Protein 2V73 (pdb70)

Organism: Clostridium perfringens (strain ATCC 13124 / DSM 756 / JCM 1290 / NCIMB 6125 / NCTC 8237 / Type A) (NCBI:txid195103)

CATH classification: 2.60.120.200

Sequence (365 aa):
VDEIANYGNLKITKEEERVNITGDLEKFSSLEEGTIVTRFNMNDTSIQSLIGLSDGNKANNYFSLYVSGGKVGYELRRQEGNGDFNVHHSADVTFNRGINTLALKIEKGIGAKIFLNGSLVKTVSDPNIKFLNAINLNSGFIGKTDRANGYNEYLFRGNIDFMNIYDKPVSDNYLLRKTGETKDEIANYGNLKITKEEERVNITGDLEKFSSLEEGTIVTRFNMNDTSIQSLIGLSDGNKANNYFSLYVSGGKVGYELRRQEGNGDFNVHHSADVTFNRGINTLALKIEKGIGAKIFLNGSLVKTVSDPNIKFLNAINLNSGFIGKTDRANGYNEYLFRGNIDFMNIYDKPVSDNYLLRKTGETK

Nearest PDB structures (foldseek):
  2v73-assembly2_B  TM=1.006E+00  e=6.640E-37  Clostridium perfringens
  5fre-assembly3_C  TM=9.582E-01  e=2.810E-22  Clostridium perfringens
  5fre-assembly1_A  TM=9.628E-01  e=3.684E-22  Clostridium perfringens
  6er3-assembly1_A  TM=8.855E-01  e=9.386E-13  Mediterraneibacter gnavus ATCC 29149
  2erf-assembly1_A  TM=6.351E-01  e=4.987E-06  Homo sapiens

Secondary structure (DSSP, 8-state):
---SEEEEEEEE-SGGG-EE-GGGGGGTTT-SSEEEEEEEEE---S-EEEEEEE-TT-SS-EEEEEE-SSEEEEEEEE-TTSS-EEEEEEEE----SS-EEEEEEEETTTEEEEEETTEEEEEEE-TT---GGGS---EEEESS----SSS------EEEEEEEEESS---HHHHHHHHGGG-/--SEEEEEEEESSTTSS-B-GGGTHHHHT-SSEEEEEEEEES-SS-EEEEEEE-SS-SS-EEEEEE-SSEEEEEEE--SSS---EEEEEEE----SS-EEEEEEEETTTEEEEEESSSEEEEEE-TT---GGGS---EEEESS---STTS------EEEEEEEEESS---HHHHHHHHGGG-

Radius of gyration: 22.9 Å; Cα contacts (8 Å, |Δi|>4): 1000; chains: 2; bounding box: 42×61×60 Å

Structure (mmCIF, N/CA/C/O backbone):
data_2V73
#
_entry.id   2V73
#
_cell.length_a   42.769
_cell.length_b   63.186
_cell.length_c   70.931
_cell.angle_alpha   90.00
_cell.angle_beta   91.02
_cell.angle_gamma   90.00
#
_symmetry.space_group_name_H-M   'P 1 21 1'
#
loop_
_entity.id
_entity.type
_entity.pdbx_description
1 polymer 'PUTATIVE EXO-ALPHA-SIALIDASE'
2 non-polymer 'CALCIUM ION'
3 non-polymer 'N-acetyl-alpha-neuraminic acid'
4 water water
#
loop_
_atom_site.group_PDB
_atom_site.id
_atom_site.type_symbol
_atom_site.label_atom_id
_atom_site.label_alt_id
_atom_site.label_comp_id
_atom_site.label_asym_id
_atom_site.label_entity_id
_atom_site.label_seq_id
_atom_site.pdbx_PDB_ins_code
_atom_site.Cartn_x
_atom_site.Cartn_y
_atom_site.Cartn_z
_atom_site.occupancy
_atom_site.B_iso_or_equiv
_atom_site.auth_seq_id
_atom_site.auth_comp_id
_atom_site.auth_asym_id
_atom_site.auth_atom_id
_atom_site.pdbx_PDB_model_num
ATOM 1 N N . VAL A 1 9 ? 34.858 1.624 22.099 1.00 64.08 5 VAL A N 1
ATOM 2 C CA . VAL A 1 9 ? 35.087 1.099 23.478 1.00 64.19 5 VAL A CA 1
ATOM 3 C C . VAL A 1 9 ? 34.997 -0.427 23.519 1.00 64.02 5 VAL A C 1
ATOM 4 O O . VAL A 1 9 ? 34.528 -1.046 22.558 1.00 64.42 5 VAL A O 1
ATOM 6 N N . ASP A 1 10 ? 35.451 -1.026 24.623 1.00 63.61 6 ASP A N 1
ATOM 7 C CA . ASP A 1 10 ? 35.281 -2.471 24.859 1.00 63.26 6 ASP A CA 1
ATOM 8 C C . ASP A 1 10 ? 35.076 -2.819 26.346 1.00 62.77 6 ASP A C 1
ATOM 9 O O . ASP A 1 10 ? 35.998 -2.712 27.161 1.00 62.83 6 ASP A O 1
ATOM 11 N N . GLU A 1 11 ? 33.860 -3.249 26.677 1.00 62.21 7 GLU A N 1
ATOM 12 C CA . GLU A 1 11 ? 33.479 -3.575 28.055 1.00 61.64 7 GLU A CA 1
ATOM 13 C C . GLU A 1 11 ? 34.079 -4.897 28.554 1.00 61.16 7 GLU A C 1
ATOM 14 O O . GLU A 1 11 ? 34.412 -5.776 27.760 1.00 61.27 7 GLU A O 1
ATOM 16 N N . ILE A 1 12 ? 34.227 -5.020 29.872 1.00 60.45 8 ILE A N 1
ATOM 17 C CA . ILE A 1 12 ? 34.549 -6.302 30.506 1.00 59.63 8 ILE A CA 1
ATOM 18 C C . ILE A 1 12 ? 33.277 -7.083 30.829 1.00 59.34 8 ILE A C 1
ATOM 19 O O . ILE A 1 12 ? 33.328 -8.290 31.077 1.00 59.41 8 ILE A O 1
ATOM 24 N N . ALA A 1 13 ? 32.144 -6.385 30.836 1.00 58.67 9 ALA A N 1
ATOM 25 C CA . ALA A 1 13 ? 30.845 -6.992 31.107 1.00 58.22 9 ALA A CA 1
ATOM 26 C C . ALA A 1 13 ? 29.743 -6.185 30.440 1.00 58.20 9 ALA A C 1
ATOM 27 O O . ALA A 1 13 ? 29.744 -4.950 30.486 1.00 58.33 9 ALA A O 1
ATOM 29 N N . ASN A 1 14 ? 28.814 -6.896 29.809 1.00 58.03 10 ASN A N 1
ATOM 30 C CA . ASN A 1 14 ? 27.714 -6.290 29.062 1.00 57.83 10 ASN A CA 1
ATOM 31 C C . ASN A 1 14 ? 26.390 -6.994 29.372 1.00 57.08 10 ASN A C 1
ATOM 32 O O . ASN A 1 14 ? 26.230 -8.185 29.088 1.00 57.32 10 ASN A O 1
ATOM 37 N N . TYR A 1 15 ? 25.465 -6.256 29.982 1.00 56.10 11 TYR A N 1
ATOM 38 C CA . TYR A 1 15 ? 24.125 -6.748 30.296 1.00 55.27 11 TYR A CA 1
ATOM 39 C C . TYR A 1 15 ? 23.104 -5.856 29.602 1.00 55.35 11 TYR A C 1
ATOM 40 O O . TYR A 1 15 ? 23.319 -4.656 29.475 1.00 55.04 11 TYR A O 1
ATOM 49 N N . GLY A 1 16 ? 21.994 -6.429 29.146 1.00 55.36 12 GLY A N 1
ATOM 50 C CA . GLY A 1 16 ? 21.035 -5.636 28.398 1.00 55.53 12 GLY A CA 1
ATOM 51 C C . GLY A 1 16 ? 19.668 -6.236 28.206 1.00 55.59 12 GLY A C 1
ATOM 52 O O . GLY A 1 16 ? 19.477 -7.438 28.375 1.00 55.68 12 GLY A O 1
ATOM 53 N N . ASN A 1 17 ? 18.725 -5.373 27.833 1.00 55.93 13 ASN A N 1
ATOM 54 C CA . ASN A 1 17 ? 17.327 -5.730 27.602 1.00 56.38 13 ASN A CA 1
ATOM 55 C C . ASN A 1 17 ? 16.731 -6.435 28.824 1.00 56.31 13 ASN A C 1
ATOM 56 O O . ASN A 1 17 ? 16.396 -7.617 28.767 1.00 56.62 13 ASN A O 1
ATOM 61 N N . LEU A 1 18 ? 16.626 -5.701 29.931 1.00 56.09 14 LEU A N 1
ATOM 62 C CA . LEU A 1 18 ? 16.134 -6.250 31.199 1.00 56.12 14 LEU A CA 1
ATOM 63 C C . LEU A 1 18 ? 14.879 -5.529 31.690 1.00 56.35 14 LEU A C 1
ATOM 64 O O . LEU A 1 18 ? 14.823 -4.301 31.697 1.00 56.53 14 LEU A O 1
ATOM 69 N N . LYS A 1 19 ? 13.875 -6.300 32.093 1.00 56.42 15 LYS A N 1
ATOM 70 C CA . LYS A 1 19 ? 12.660 -5.743 32.673 1.00 56.39 15 LYS A CA 1
ATOM 71 C C . LYS A 1 19 ? 12.562 -6.197 34.115 1.00 56.32 15 LYS A C 1
ATOM 72 O O . LYS A 1 19 ? 12.558 -7.399 34.406 1.00 56.13 15 LYS A O 1
ATOM 78 N N . ILE A 1 20 ? 12.477 -5.228 35.014 1.00 56.28 16 ILE A N 1
ATOM 79 C CA . ILE A 1 20 ? 12.444 -5.494 36.437 1.00 56.57 16 ILE A CA 1
ATOM 80 C C . ILE A 1 20 ? 11.161 -4.878 36.993 1.00 57.50 16 ILE A C 1
ATOM 81 O O . ILE A 1 20 ? 11.147 -3.718 37.408 1.00 57.79 16 ILE A O 1
ATOM 86 N N . THR A 1 21 ? 10.075 -5.652 36.974 1.00 58.15 17 THR A N 1
ATOM 87 C CA . THR A 1 21 ? 8.774 -5.158 37.435 1.00 58.69 17 THR A CA 1
ATOM 88 C C . THR A 1 21 ? 8.418 -5.620 38.852 1.00 59.14 17 THR A C 1
ATOM 89 O O . THR A 1 21 ? 7.498 -5.070 39.481 1.00 59.49 17 THR A O 1
ATOM 93 N N . LYS A 1 22 ? 9.138 -6.628 39.347 1.00 59.34 18 LYS A N 1
ATOM 94 C CA . LYS A 1 22 ? 8.929 -7.152 40.711 1.00 59.50 18 LYS A CA 1
ATOM 95 C C . LYS A 1 22 ? 10.220 -7.643 41.347 1.00 59.23 18 LYS A C 1
ATOM 96 O O . LYS A 1 22 ? 11.216 -7.849 40.654 1.00 59.22 18 LYS A O 1
ATOM 102 N N . GLU A 1 23 ? 10.177 -7.856 42.661 1.00 59.13 19 GLU A N 1
ATOM 103 C CA . GLU A 1 23 ? 11.342 -8.283 43.438 1.00 59.27 19 GLU A CA 1
ATOM 104 C C . GLU A 1 23 ? 12.194 -9.348 42.754 1.00 58.75 19 GLU A C 1
ATOM 105 O O . GLU A 1 23 ? 13.408 -9.241 42.761 1.00 58.72 19 GLU A O 1
ATOM 111 N N . GLU A 1 24 ? 11.558 -10.355 42.159 1.00 58.44 20 GLU A N 1
ATOM 112 C CA . GLU A 1 24 ? 12.269 -11.545 41.683 1.00 58.16 20 GLU A CA 1
ATOM 113 C C . GLU A 1 24 ? 12.873 -11.468 40.273 1.00 57.90 20 GLU A C 1
ATOM 114 O O . GLU A 1 24 ? 13.336 -12.478 39.749 1.00 57.53 20 GLU A O 1
ATOM 120 N N . GLU A 1 25 ? 12.908 -10.285 39.667 1.00 57.80 21 GLU A N 1
ATOM 121 C CA . GLU A 1 25 ? 13.497 -10.186 38.328 1.00 57.74 21 GLU A CA 1
ATOM 122 C C . GLU A 1 25 ? 14.243 -8.904 37.932 1.00 57.29 21 GLU A C 1
ATOM 123 O O . GLU A 1 25 ? 13.998 -8.441 36.825 1.00 57.93 21 GLU A O 1
ATOM 129 N N . ARG A 1 26 ? 15.188 -8.325 38.684 1.00 56.75 22 ARG A N 1
ATOM 130 C CA . ARG A 1 26 ? 16.054 -8.839 39.760 1.00 56.09 22 ARG A CA 1
ATOM 131 C C . ARG A 1 26 ? 17.187 -9.697 39.211 1.00 55.16 22 ARG A C 1
ATOM 132 O O . ARG A 1 26 ? 17.083 -10.925 39.150 1.00 55.17 22 ARG A O 1
ATOM 140 N N . VAL A 1 27 ? 18.261 -9.027 38.797 1.00 53.75 23 VAL A N 1
ATOM 141 C CA . VAL A 1 27 ? 19.320 -9.687 38.039 1.00 52.81 23 VAL A CA 1
ATOM 142 C C . VAL A 1 27 ? 20.564 -9.956 38.884 1.00 52.23 23 VAL A C 1
ATOM 143 O O . VAL A 1 27 ? 21.299 -9.044 39.255 1.00 51.57 23 VAL A O 1
ATOM 147 N N . ASN A 1 28 ? 20.765 -11.235 39.183 1.00 51.77 24 ASN A N 1
ATOM 148 C CA . ASN A 1 28 ? 21.914 -11.709 39.943 1.00 51.38 24 ASN A CA 1
ATOM 149 C C . ASN A 1 28 ? 23.172 -11.836 39.076 1.00 51.27 24 ASN A C 1
ATOM 150 O O . ASN A 1 28 ? 23.271 -12.720 38.210 1.00 51.28 24 ASN A O 1
ATOM 155 N N . ILE A 1 29 ? 24.127 -10.943 39.313 1.00 51.06 25 ILE A N 1
ATOM 156 C CA . ILE A 1 29 ? 25.402 -10.963 38.596 1.00 50.46 25 ILE A CA 1
ATOM 157 C C . ILE A 1 29 ? 26.560 -11.353 39.527 1.00 50.51 25 ILE A C 1
ATOM 158 O O . ILE A 1 29 ? 27.732 -11.154 39.198 1.00 49.82 25 ILE A O 1
ATOM 163 N N . THR A 1 30 ? 26.209 -11.930 40.678 1.00 50.80 26 THR A N 1
ATOM 164 C CA . THR A 1 30 ? 27.180 -12.423 41.666 1.00 51.31 26 THR A CA 1
ATOM 165 C C . THR A 1 30 ? 28.282 -13.282 41.042 1.00 51.55 26 THR A C 1
ATOM 166 O O . THR A 1 30 ? 29.450 -13.156 41.413 1.00 51.89 26 THR A O 1
ATOM 170 N N . GLY A 1 31 ? 27.911 -14.132 40.083 1.00 51.63 27 GLY A N 1
ATOM 171 C CA . GLY A 1 31 ? 28.861 -15.019 39.418 1.00 51.88 27 GLY A CA 1
ATOM 172 C C . GLY A 1 31 ? 29.881 -14.312 38.545 1.00 52.25 27 GLY A C 1
ATOM 173 O O . GLY A 1 31 ? 30.777 -14.954 37.987 1.00 52.53 27 GLY A O 1
ATOM 174 N N . ASP A 1 32 ? 29.752 -12.990 38.437 1.00 52.30 28 ASP A N 1
ATOM 175 C CA . ASP A 1 32 ? 30.634 -12.175 37.605 1.00 52.47 28 ASP A CA 1
ATOM 176 C C . ASP A 1 32 ? 31.602 -11.290 38.400 1.00 52.70 28 ASP A C 1
ATOM 177 O O . ASP A 1 32 ? 32.445 -10.623 37.800 1.00 52.30 28 ASP A O 1
ATOM 182 N N . LEU A 1 33 ? 31.481 -11.297 39.729 1.00 52.95 29 LEU A N 1
ATOM 183 C CA . LEU A 1 33 ? 32.259 -10.411 40.616 1.00 53.83 29 LEU A CA 1
ATOM 184 C C . LEU A 1 33 ? 33.784 -10.431 40.423 1.00 54.14 29 LEU A C 1
ATOM 185 O O . LEU A 1 33 ? 34.433 -9.397 40.511 1.00 53.96 29 LEU A O 1
ATOM 190 N N . GLU A 1 34 ? 34.349 -11.607 40.172 1.00 54.85 30 GLU A N 1
ATOM 191 C CA . GLU A 1 34 ? 35.787 -11.737 39.900 1.00 55.71 30 GLU A CA 1
ATOM 192 C C . GLU A 1 34 ? 36.261 -10.773 38.802 1.00 55.64 30 GLU A C 1
ATOM 193 O O . GLU A 1 34 ? 37.418 -10.354 38.798 1.00 55.79 30 GLU A O 1
ATOM 199 N N . LYS A 1 35 ? 35.356 -10.422 37.889 1.00 55.56 31 LYS A N 1
ATOM 200 C CA . LYS A 1 35 ? 35.637 -9.454 36.830 1.00 55.61 31 LYS A CA 1
ATOM 201 C C . LYS A 1 35 ? 35.761 -8.022 37.360 1.00 55.42 31 LYS A C 1
ATOM 202 O O . LYS A 1 35 ? 36.410 -7.188 36.735 1.00 55.53 31 LYS A O 1
ATOM 208 N N . PHE A 1 36 ? 35.129 -7.744 38.499 1.00 55.41 32 PHE A N 1
ATOM 209 C CA . PHE A 1 36 ? 35.028 -6.382 39.035 1.00 55.36 32 PHE A CA 1
ATOM 210 C C . PHE A 1 36 ? 35.738 -6.214 40.377 1.00 55.86 32 PHE A C 1
ATOM 211 O O . PHE A 1 36 ? 36.037 -5.087 40.791 1.00 55.80 32 PHE A O 1
ATOM 219 N N . SER A 1 37 ? 36.010 -7.324 41.059 1.00 56.35 33 SER A N 1
ATOM 220 C CA . SER A 1 37 ? 36.465 -7.280 42.456 1.00 56.91 33 SER A CA 1
ATOM 221 C C . SER A 1 37 ? 37.772 -6.520 42.689 1.00 57.08 33 SER A C 1
ATOM 222 O O . SER A 1 37 ? 38.014 -6.027 43.796 1.00 57.34 33 SER A O 1
ATOM 225 N N . SER A 1 38 ? 38.598 -6.412 41.651 1.00 57.02 34 SER A N 1
ATOM 226 C CA . SER A 1 38 ? 39.919 -5.795 41.784 1.00 57.19 34 SER A CA 1
ATOM 227 C C . SER A 1 38 ? 40.035 -4.406 41.146 1.00 56.92 34 SER A C 1
ATOM 228 O O . SER A 1 38 ? 41.131 -3.829 41.079 1.00 56.90 34 SER A O 1
ATOM 231 N N . LEU A 1 39 ? 38.906 -3.867 40.695 1.00 56.42 35 LEU A N 1
ATOM 232 C CA . LEU A 1 39 ? 38.906 -2.576 40.013 1.00 55.94 35 LEU A CA 1
ATOM 233 C C . LEU A 1 39 ? 39.183 -1.427 40.977 1.00 55.68 35 LEU A C 1
ATOM 234 O O . LEU A 1 39 ? 38.467 -1.239 41.953 1.00 55.55 35 LEU A O 1
ATOM 239 N N . GLU A 1 40 ? 40.257 -0.690 40.705 1.00 55.46 36 GLU A N 1
ATOM 240 C CA . GLU A 1 40 ? 40.582 0.533 41.439 1.00 55.39 36 GLU A CA 1
ATOM 241 C C . GLU A 1 40 ? 40.040 1.746 40.674 1.00 55.02 36 GLU A C 1
ATOM 242 O O . GLU A 1 40 ? 39.839 2.829 41.239 1.00 55.33 36 GLU A O 1
ATOM 248 N N . GLU A 1 41 ? 39.814 1.552 39.380 1.00 54.13 37 GLU A N 1
ATOM 249 C CA . GLU A 1 41 ? 39.217 2.563 38.529 1.00 53.55 37 GLU A CA 1
ATOM 250 C C . GLU A 1 41 ? 38.302 1.856 37.516 1.00 53.07 37 GLU A C 1
ATOM 251 O O . GLU A 1 41 ? 38.288 0.619 37.446 1.00 53.07 37 GLU A O 1
ATOM 257 N N . GLY A 1 42 ? 37.550 2.636 36.737 1.00 52.17 38 GLY A N 1
ATOM 258 C CA . GLY A 1 42 ? 36.657 2.084 35.724 1.00 51.36 38 GLY A CA 1
ATOM 259 C C . GLY A 1 42 ? 35.456 2.955 35.426 1.00 51.02 38 GLY A C 1
ATOM 260 O O . GLY A 1 42 ? 35.308 4.054 35.979 1.00 50.69 38 GLY A O 1
ATOM 261 N N . THR A 1 43 ? 34.602 2.477 34.528 1.00 50.54 39 THR A N 1
ATOM 262 C CA . THR A 1 43 ? 33.376 3.204 34.199 1.00 50.18 39 THR A CA 1
ATOM 263 C C . THR A 1 43 ? 32.160 2.296 34.020 1.00 49.37 39 THR A C 1
ATOM 264 O O . THR A 1 43 ? 32.269 1.151 33.567 1.00 49.71 39 THR A O 1
ATOM 268 N N . ILE A 1 44 ? 31.008 2.812 34.432 1.00 48.18 40 ILE A N 1
ATOM 269 C CA . ILE A 1 44 ? 29.739 2.119 34.279 1.00 46.97 40 ILE A CA 1
ATOM 270 C C . ILE A 1 44 ? 28.850 3.030 33.449 1.00 46.91 40 ILE A C 1
ATOM 271 O O . ILE A 1 44 ? 28.676 4.207 33.785 1.00 46.83 40 ILE A O 1
ATOM 276 N N . VAL A 1 45 ? 28.341 2.498 32.338 1.00 46.28 41 VAL A N 1
ATOM 277 C CA . VAL A 1 45 ? 27.430 3.222 31.464 1.00 45.85 41 VAL A CA 1
ATOM 278 C C . VAL A 1 45 ? 26.166 2.388 31.373 1.00 46.11 41 VAL A C 1
ATOM 279 O O . VAL A 1 45 ? 26.229 1.190 31.066 1.00 46.06 41 VAL A O 1
ATOM 283 N N . THR A 1 46 ? 25.024 3.017 31.644 1.00 45.79 42 THR A N 1
ATOM 284 C CA . THR A 1 46 ? 23.738 2.311 31.675 1.00 45.27 42 THR A CA 1
ATOM 285 C C . THR A 1 46 ? 22.589 3.158 31.120 1.00 45.13 42 THR A C 1
ATOM 286 O O . THR A 1 46 ? 22.483 4.352 31.416 1.00 44.97 42 THR A O 1
ATOM 290 N N . ARG A 1 47 ? 21.765 2.539 30.282 1.00 44.95 43 ARG A N 1
ATOM 291 C CA . ARG A 1 47 ? 20.566 3.173 29.746 1.00 45.29 43 ARG A CA 1
ATOM 292 C C . ARG A 1 47 ? 19.346 2.522 30.373 1.00 45.93 43 ARG A C 1
ATOM 293 O O . ARG A 1 47 ? 19.224 1.291 30.360 1.00 46.33 43 ARG A O 1
ATOM 301 N N . PHE A 1 48 ? 18.438 3.337 30.908 1.00 46.33 44 PHE A N 1
ATOM 302 C CA . PHE A 1 48 ? 17.355 2.826 31.752 1.00 46.81 44 PHE A CA 1
ATOM 303 C C . PHE A 1 48 ? 16.084 3.676 31.713 1.00 47.38 44 PHE A C 1
ATOM 304 O O . PHE A 1 48 ? 16.091 4.835 31.284 1.00 47.35 44 PHE A O 1
ATOM 312 N N . ASN A 1 49 ? 15.004 3.072 32.196 1.00 47.58 45 ASN A N 1
ATOM 313 C CA . ASN A 1 49 ? 13.741 3.741 32.414 1.00 47.93 45 ASN A CA 1
ATOM 314 C C . ASN A 1 49 ? 13.256 3.362 33.808 1.00 48.40 45 ASN A C 1
ATOM 315 O O . ASN A 1 49 ? 12.911 2.201 34.048 1.00 47.90 45 ASN A O 1
ATOM 320 N N . MET A 1 50 ? 13.242 4.330 34.722 1.00 48.78 46 MET A N 1
ATOM 321 C CA . MET A 1 50 ? 12.720 4.093 36.068 1.00 50.09 46 MET A CA 1
ATOM 322 C C . MET A 1 50 ? 11.201 4.308 36.137 1.00 50.60 46 MET A C 1
ATOM 323 O O . MET A 1 50 ? 10.635 5.067 35.349 1.00 50.23 46 MET A O 1
ATOM 328 N N . ASN A 1 51 ? 10.557 3.607 37.068 1.00 51.47 47 ASN A N 1
ATOM 329 C CA . ASN A 1 51 ? 9.113 3.663 37.242 1.00 52.43 47 ASN A CA 1
ATOM 330 C C . ASN A 1 51 ? 8.752 4.316 38.575 1.00 52.94 47 ASN A C 1
ATOM 331 O O . ASN A 1 51 ? 7.702 4.938 38.708 1.00 53.19 47 ASN A O 1
ATOM 336 N N . ASP A 1 52 ? 9.635 4.182 39.561 1.00 53.54 48 ASP A N 1
ATOM 337 C CA . ASP A 1 52 ? 9.420 4.779 40.880 1.00 54.19 48 ASP A CA 1
ATOM 338 C C . ASP A 1 52 ? 10.345 5.985 41.123 1.00 53.99 48 ASP A C 1
ATOM 339 O O . ASP A 1 52 ? 11.245 6.254 40.324 1.00 54.08 48 ASP A O 1
ATOM 344 N N . THR A 1 53 ? 10.118 6.697 42.225 1.00 53.74 49 THR A N 1
ATOM 345 C CA . THR A 1 53 ? 10.835 7.942 42.533 1.00 53.68 49 THR A CA 1
ATOM 346 C C . THR A 1 53 ? 11.774 7.816 43.741 1.00 53.29 49 THR A C 1
ATOM 347 O O . THR A 1 53 ? 12.497 8.755 44.087 1.00 53.28 49 THR A O 1
ATOM 351 N N . SER A 1 54 ? 11.755 6.651 44.378 1.00 52.67 50 SER A N 1
ATOM 352 C CA . SER A 1 54 ? 12.639 6.352 45.499 1.00 52.19 50 SER A CA 1
ATOM 353 C C . SER A 1 54 ? 14.068 6.067 45.031 1.00 51.90 50 SER A C 1
ATOM 354 O O . SER A 1 54 ? 14.312 5.847 43.846 1.00 51.88 50 SER A O 1
ATOM 357 N N . ILE A 1 55 ? 15.008 6.070 45.971 1.00 51.53 51 ILE A N 1
ATOM 358 C CA . ILE A 1 55 ? 16.390 5.701 45.686 1.00 50.84 51 ILE A CA 1
ATOM 359 C C . ILE A 1 55 ? 16.450 4.239 45.231 1.00 50.66 51 ILE A C 1
ATOM 360 O O . ILE A 1 55 ? 16.069 3.329 45.970 1.00 50.35 51 ILE A O 1
ATOM 365 N N . GLN A 1 56 ? 16.926 4.036 44.003 1.00 50.25 52 GLN A N 1
ATOM 366 C CA . GLN A 1 56 ? 16.964 2.719 43.380 1.00 49.88 52 GLN A CA 1
ATOM 367 C C . GLN A 1 56 ? 18.371 2.396 42.861 1.00 49.88 52 GLN A C 1
ATOM 368 O O . GLN A 1 56 ? 18.926 3.155 42.059 1.00 49.86 52 GLN A O 1
ATOM 374 N N . SER A 1 57 ? 18.952 1.282 43.313 1.00 49.39 53 SER A N 1
ATOM 375 C CA . SER A 1 57 ? 20.252 0.854 42.787 1.00 49.28 53 SER A CA 1
ATOM 376 C C . SER A 1 57 ? 20.112 0.257 41.382 1.00 49.30 53 SER A C 1
ATOM 377 O O . SER A 1 57 ? 19.423 -0.753 41.187 1.00 49.22 53 SER A O 1
ATOM 380 N N . LEU A 1 58 ? 20.748 0.906 40.407 1.00 48.84 54 LEU A N 1
ATOM 381 C CA . LEU A 1 58 ? 20.859 0.351 39.060 1.00 48.52 54 LEU A CA 1
ATOM 382 C C . LEU A 1 58 ? 21.826 -0.815 39.105 1.00 48.21 54 LEU A C 1
ATOM 383 O O . LEU A 1 58 ? 21.649 -1.803 38.401 1.00 48.36 54 LEU A O 1
ATOM 388 N N . ILE A 1 59 ? 22.844 -0.688 39.947 1.00 48.39 55 ILE A N 1
ATOM 389 C CA . ILE A 1 59 ? 23.797 -1.768 40.210 1.00 48.35 55 ILE A CA 1
ATOM 390 C C . ILE A 1 59 ? 24.313 -1.662 41.643 1.00 48.87 55 ILE A C 1
ATOM 391 O O . ILE A 1 59 ? 24.730 -0.594 42.091 1.00 48.25 55 ILE A O 1
ATOM 396 N N . GLY A 1 60 ? 24.240 -2.776 42.365 1.00 49.59 56 GLY A N 1
ATOM 397 C CA . GLY A 1 60 ? 24.749 -2.854 43.722 1.00 50.77 56 GLY A CA 1
ATOM 398 C C . GLY A 1 60 ? 25.642 -4.063 43.890 1.00 51.95 56 GLY A C 1
ATOM 399 O O . GLY A 1 60 ? 25.185 -5.202 43.719 1.00 51.93 56 GLY A O 1
ATOM 400 N N . LEU A 1 61 ? 26.918 -3.813 44.199 1.00 52.57 57 LEU A N 1
ATOM 401 C CA . LEU A 1 61 ? 27.883 -4.874 44.503 1.00 53.66 57 LEU A CA 1
ATOM 402 C C . LEU A 1 61 ? 28.259 -4.791 45.979 1.00 54.44 57 LEU A C 1
ATOM 403 O O . LEU A 1 61 ? 28.826 -3.791 46.432 1.00 54.39 57 LEU A O 1
ATOM 408 N N . SER A 1 62 ? 27.946 -5.850 46.722 1.00 55.30 58 SER A N 1
ATOM 409 C CA . SER A 1 62 ? 27.946 -5.789 48.180 1.00 56.28 58 SER A CA 1
ATOM 410 C C . SER A 1 62 ? 28.532 -7.032 48.843 1.00 57.23 58 SER A C 1
ATOM 411 O O . SER A 1 62 ? 28.525 -8.123 48.266 1.00 57.22 58 SER A O 1
ATOM 414 N N . ASP A 1 63 ? 29.031 -6.850 50.063 1.00 58.47 59 ASP A N 1
ATOM 415 C CA . ASP A 1 63 ? 29.416 -7.964 50.921 1.00 59.79 59 ASP A CA 1
ATOM 416 C C . ASP A 1 63 ? 28.195 -8.384 51.718 1.00 60.61 59 ASP A C 1
ATOM 417 O O . ASP A 1 63 ? 27.304 -7.574 52.000 1.00 60.71 59 ASP A O 1
ATOM 422 N N . GLY A 1 64 ? 28.167 -9.667 52.070 1.00 61.63 60 GLY A N 1
ATOM 423 C CA . GLY A 1 64 ? 27.199 -10.210 53.012 1.00 62.08 60 GLY A CA 1
ATOM 424 C C . GLY A 1 64 ? 25.751 -9.947 52.649 1.00 62.27 60 GLY A C 1
ATOM 425 O O . GLY A 1 64 ? 25.452 -9.629 51.490 1.00 62.43 60 GLY A O 1
ATOM 426 N N . ASN A 1 65 ? 24.844 -10.049 53.624 1.00 62.28 61 ASN A N 1
ATOM 427 C CA . ASN A 1 65 ? 25.137 -10.295 55.062 1.00 62.40 61 ASN A CA 1
ATOM 428 C C . ASN A 1 65 ? 26.118 -9.322 55.743 1.00 62.24 61 ASN A C 1
ATOM 429 O O . ASN A 1 65 ? 26.932 -9.693 56.589 1.00 62.40 61 ASN A O 1
ATOM 434 N N . LYS A 1 66 ? 26.006 -8.060 55.324 1.00 61.83 62 LYS A N 1
ATOM 435 C CA . LYS A 1 66 ? 26.535 -6.887 56.012 1.00 61.17 62 LYS A CA 1
ATOM 436 C C . LYS A 1 66 ? 25.522 -5.765 55.773 1.00 60.76 62 LYS A C 1
ATOM 437 O O . LYS A 1 66 ? 24.720 -5.841 54.837 1.00 60.80 62 LYS A O 1
ATOM 443 N N . ALA A 1 67 ? 25.548 -4.733 56.610 1.00 60.18 63 ALA A N 1
ATOM 444 C CA . ALA A 1 67 ? 24.603 -3.611 56.472 1.00 59.44 63 ALA A CA 1
ATOM 445 C C . ALA A 1 67 ? 25.137 -2.479 55.597 1.00 58.82 63 ALA A C 1
ATOM 446 O O . ALA A 1 67 ? 24.426 -1.980 54.718 1.00 58.73 63 ALA A O 1
ATOM 448 N N . ASN A 1 68 ? 26.385 -2.085 55.850 1.00 57.91 64 ASN A N 1
ATOM 449 C CA . ASN A 1 68 ? 26.995 -0.915 55.221 1.00 57.06 64 ASN A CA 1
ATOM 450 C C . ASN A 1 68 ? 28.295 -1.252 54.500 1.00 56.48 64 ASN A C 1
ATOM 451 O O . ASN A 1 68 ? 29.271 -0.504 54.580 1.00 56.43 64 ASN A O 1
ATOM 456 N N . ASN A 1 69 ? 28.316 -2.388 53.809 1.00 55.77 65 ASN A N 1
ATOM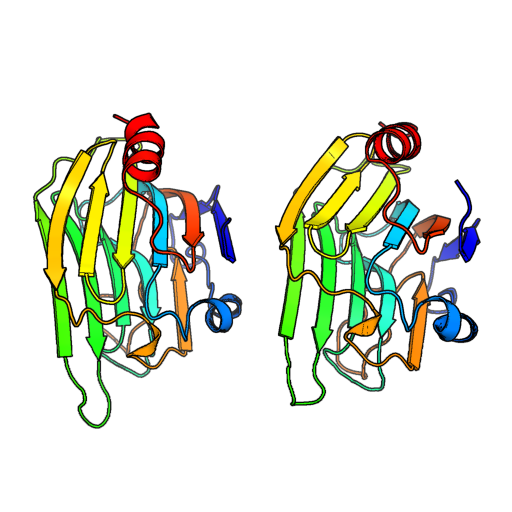 457 C CA . ASN A 1 69 ? 29.482 -2.771 53.015 1.00 54.81 65 ASN A CA 1
ATOM 458 C C . ASN A 1 69 ? 29.082 -3.007 51.557 1.00 54.39 65 ASN A C 1
ATOM 459 O O . ASN A 1 69 ? 28.773 -4.136 51.145 1.00 54.30 65 ASN A O 1
ATOM 464 N N . TYR A 1 70 ? 29.075 -1.927 50.779 1.00 53.51 66 TYR A N 1
ATOM 465 C CA . TYR A 1 70 ? 28.574 -2.003 49.419 1.00 52.44 66 TYR A CA 1
ATOM 466 C C . TYR A 1 70 ? 28.991 -0.866 48.503 1.00 51.86 66 TYR A C 1
ATOM 467 O O . TYR A 1 70 ? 29.332 0.234 48.952 1.00 51.81 66 TYR A O 1
ATOM 476 N N . PHE A 1 71 ? 28.971 -1.168 47.209 1.00 50.89 67 PHE A N 1
ATOM 477 C CA . PHE A 1 71 ? 28.964 -0.164 46.162 1.00 49.69 67 PHE A CA 1
ATOM 478 C C . PHE A 1 71 ? 27.553 -0.110 45.586 1.00 49.23 67 PHE A C 1
ATOM 479 O O . PHE A 1 71 ? 26.942 -1.144 45.337 1.00 48.91 67 PHE A O 1
ATOM 487 N N . SER A 1 72 ? 27.050 1.104 45.379 1.00 48.72 68 SER A N 1
ATOM 488 C CA . SER A 1 72 ? 25.708 1.319 44.861 1.00 48.08 68 SER A CA 1
ATOM 489 C C . SER A 1 72 ? 25.723 2.505 43.917 1.00 47.72 68 SER A C 1
ATOM 490 O O . SER A 1 72 ? 25.995 3.623 44.336 1.00 47.31 68 SER A O 1
ATOM 493 N N . LEU A 1 73 ? 25.455 2.250 42.639 1.00 47.44 69 LEU A N 1
ATOM 494 C CA . LEU A 1 73 ? 25.156 3.316 41.699 1.00 47.10 69 LEU A CA 1
ATOM 495 C C . LEU A 1 73 ? 23.643 3.439 41.665 1.00 47.01 69 LEU A C 1
ATOM 496 O O . LEU A 1 73 ? 22.947 2.508 41.248 1.00 46.61 69 LEU A O 1
ATOM 501 N N . TYR A 1 74 ? 23.138 4.579 42.122 1.00 46.88 70 TYR A N 1
ATOM 502 C CA . TYR A 1 74 ? 21.699 4.761 42.265 1.00 47.39 70 TYR A CA 1
ATOM 503 C C . TYR A 1 74 ? 21.094 5.937 41.497 1.00 48.00 70 TYR A C 1
ATOM 504 O O . TYR A 1 74 ? 21.779 6.908 41.134 1.00 47.96 70 TYR A O 1
ATOM 513 N N . VAL A 1 75 ? 19.788 5.830 41.274 1.00 48.51 71 VAL A N 1
ATOM 514 C CA . VAL A 1 75 ? 18.988 6.935 40.764 1.00 49.11 71 VAL A CA 1
ATOM 515 C C . VAL A 1 75 ? 17.809 7.212 41.690 1.00 49.42 71 VAL A C 1
ATOM 516 O O . VAL A 1 75 ? 17.371 6.350 42.449 1.00 49.52 71 VAL A O 1
ATOM 520 N N . SER A 1 76 ? 17.300 8.429 41.604 1.00 49.93 72 SER A N 1
ATOM 521 C CA . SER A 1 76 ? 16.217 8.891 42.452 1.00 50.23 72 SER A CA 1
ATOM 522 C C . SER A 1 76 ? 15.216 9.622 41.566 1.00 49.98 72 SER A C 1
ATOM 523 O O . SER A 1 76 ? 15.408 9.715 40.348 1.00 49.68 72 SER A O 1
ATOM 526 N N . GLY A 1 77 ? 14.149 10.136 42.168 1.00 49.92 73 GLY A N 1
ATOM 527 C CA . GLY A 1 77 ? 13.243 11.037 41.458 1.00 50.29 73 GLY A CA 1
ATOM 528 C C . GLY A 1 77 ? 13.933 12.309 40.970 1.00 50.45 73 GLY A C 1
ATOM 529 O O . GLY A 1 77 ? 13.613 12.816 39.888 1.00 50.53 73 GLY A O 1
ATOM 530 N N . GLY A 1 78 ? 14.887 12.813 41.754 1.00 50.40 74 GLY A N 1
ATOM 531 C CA . GLY A 1 78 ? 15.636 14.005 41.380 1.00 51.12 74 GLY A CA 1
ATOM 532 C C . GLY A 1 78 ? 17.135 13.954 41.626 1.00 51.67 74 GLY A C 1
ATOM 533 O O . GLY A 1 78 ? 17.809 14.989 41.584 1.00 51.80 74 GLY A O 1
ATOM 534 N N . LYS A 1 79 ? 17.669 12.761 41.867 1.00 51.80 75 LYS A N 1
ATOM 535 C CA . LYS A 1 79 ? 19.094 12.613 42.135 1.00 52.26 75 LYS A CA 1
ATOM 536 C C . LYS A 1 79 ? 19.745 11.434 41.411 1.00 51.95 75 LYS A C 1
ATOM 537 O O . LYS A 1 79 ? 19.100 10.425 41.108 1.00 51.47 75 LYS A O 1
ATOM 543 N N . VAL A 1 80 ? 21.033 11.600 41.123 1.00 51.60 76 VAL A N 1
ATOM 544 C CA . VAL A 1 80 ? 21.890 10.506 40.700 1.00 51.27 76 VAL A CA 1
ATOM 545 C C . VAL A 1 80 ? 23.126 10.524 41.603 1.00 51.30 76 VAL A C 1
ATOM 546 O O . VAL A 1 80 ? 23.622 11.590 41.962 1.00 51.32 76 VAL A O 1
ATOM 550 N N . GLY A 1 81 ? 23.599 9.351 41.992 1.00 50.76 77 GLY A N 1
ATOM 551 C CA . GLY A 1 81 ? 24.781 9.264 42.824 1.00 50.48 77 GLY A CA 1
ATOM 552 C C . GLY A 1 81 ? 25.269 7.845 42.987 1.00 50.43 77 GLY A C 1
ATOM 553 O O . GLY A 1 81 ? 24.642 6.902 42.505 1.00 49.89 77 GLY A O 1
ATOM 554 N N . TYR A 1 82 ? 26.401 7.704 43.666 1.00 50.82 78 TYR A N 1
ATOM 555 C CA . TYR A 1 82 ? 26.919 6.396 44.047 1.00 51.29 78 TYR A CA 1
ATOM 556 C C . TYR A 1 82 ? 27.374 6.405 45.509 1.00 51.92 78 TYR A C 1
ATOM 557 O O . TYR A 1 82 ? 27.692 7.457 46.078 1.00 51.44 78 TYR A O 1
ATOM 566 N N . GLU A 1 83 ? 27.370 5.225 46.116 1.00 52.93 79 GLU A N 1
ATOM 567 C CA . GLU A 1 83 ? 27.953 5.039 47.432 1.00 53.92 79 GLU A CA 1
ATOM 568 C C . GLU A 1 83 ? 29.006 3.952 47.335 1.00 54.87 79 GLU A C 1
ATOM 569 O O . GLU A 1 83 ? 28.873 3.016 46.533 1.00 54.84 79 GLU A O 1
ATOM 575 N N . LEU A 1 84 ? 30.059 4.105 48.134 1.00 55.88 80 LEU A N 1
ATOM 576 C CA . LEU A 1 84 ? 31.019 3.047 48.388 1.00 57.13 80 LEU A CA 1
ATOM 577 C C . LEU A 1 84 ? 31.226 3.031 49.899 1.00 58.62 80 LEU A C 1
ATOM 578 O O . LEU A 1 84 ? 31.775 3.983 50.461 1.00 58.64 80 LEU A O 1
ATOM 583 N N . ARG A 1 85 ? 30.760 1.961 50.548 1.00 60.50 81 ARG A N 1
ATOM 584 C CA . ARG A 1 85 ? 30.747 1.863 52.018 1.00 62.24 81 ARG A CA 1
ATOM 585 C C . ARG A 1 85 ? 31.493 0.636 52.577 1.00 64.01 81 ARG A C 1
ATOM 586 O O . ARG A 1 85 ? 31.707 -0.352 51.870 1.00 64.17 81 ARG A O 1
ATOM 594 N N . ARG A 1 86 ? 31.859 0.727 53.860 1.00 66.21 82 ARG A N 1
ATOM 595 C CA . ARG A 1 86 ? 32.675 -0.245 54.620 1.00 68.13 82 ARG A CA 1
ATOM 596 C C . ARG A 1 86 ? 32.679 0.395 56.009 1.00 69.09 82 ARG A C 1
ATOM 597 O O . ARG A 1 86 ? 33.093 1.546 56.098 1.00 69.60 82 ARG A O 1
ATOM 605 N N . GLN A 1 87 ? 32.250 -0.241 57.110 1.00 70.43 83 GLN A N 1
ATOM 606 C CA . GLN A 1 87 ? 31.994 -1.681 57.389 1.00 71.47 83 GLN A CA 1
ATOM 607 C C . GLN A 1 87 ? 33.247 -2.572 57.511 1.00 72.16 83 GLN A C 1
ATOM 608 O O . GLN A 1 87 ? 34.321 -2.193 57.055 1.00 72.68 83 GLN A O 1
ATOM 614 N N . GLU A 1 88 ? 33.103 -3.726 58.167 1.00 72.65 84 GLU A N 1
ATOM 615 C CA . GLU A 1 88 ? 34.238 -4.588 58.580 1.00 73.35 84 GLU A CA 1
ATOM 616 C C . GLU A 1 88 ? 34.889 -4.211 59.933 1.00 73.51 84 GLU A C 1
ATOM 617 O O . GLU A 1 88 ? 35.477 -5.072 60.604 1.00 73.54 84 GLU A O 1
ATOM 623 N N . GLY A 1 89 ? 34.784 -2.939 60.322 1.00 73.51 85 GLY A N 1
ATOM 624 C CA . GLY A 1 89 ? 35.322 -2.459 61.601 1.00 73.58 85 GLY A CA 1
ATOM 625 C C . GLY A 1 89 ? 36.818 -2.172 61.602 1.00 73.66 85 GLY A C 1
ATOM 626 O O . GLY A 1 89 ? 37.465 -2.208 62.656 1.00 73.81 85 GLY A O 1
ATOM 627 N N . ASN A 1 90 ? 37.364 -1.882 60.423 1.00 73.48 86 ASN A N 1
ATOM 628 C CA . ASN A 1 90 ? 38.787 -1.582 60.255 1.00 73.21 86 ASN A CA 1
ATOM 629 C C . ASN A 1 90 ? 39.013 -0.843 58.942 1.00 72.79 86 ASN A C 1
ATOM 630 O O . ASN A 1 90 ? 38.909 -1.431 57.862 1.00 72.71 86 ASN A O 1
ATOM 635 N N . GLY A 1 91 ? 39.318 0.448 59.040 1.00 72.35 87 GLY A N 1
ATOM 636 C CA . GLY A 1 91 ? 39.437 1.308 57.860 1.00 71.73 87 GLY A CA 1
ATOM 637 C C . GLY A 1 91 ? 38.075 1.638 57.268 1.00 71.21 87 GLY A C 1
ATOM 638 O O . GLY A 1 91 ? 37.941 1.841 56.058 1.00 71.38 87 GLY A O 1
ATOM 639 N N . ASP A 1 92 ? 37.064 1.690 58.131 1.00 70.47 88 ASP A N 1
ATOM 640 C CA . ASP A 1 92 ? 35.689 1.949 57.718 1.00 69.46 88 ASP A CA 1
ATOM 641 C C . ASP A 1 92 ? 35.512 3.354 57.157 1.00 68.61 88 ASP A C 1
ATOM 642 O O . ASP A 1 92 ? 36.181 4.293 57.596 1.00 68.52 88 ASP A O 1
ATOM 647 N N . PHE A 1 93 ? 34.625 3.470 56.167 1.00 67.47 89 PHE A N 1
ATOM 648 C CA . PHE A 1 93 ? 34.269 4.752 55.543 1.00 66.24 89 PHE A CA 1
ATOM 649 C C . PHE A 1 93 ? 32.897 4.717 54.862 1.00 65.23 89 PHE A C 1
ATOM 650 O O . PHE A 1 93 ? 32.375 3.651 54.532 1.00 64.83 89 PHE A O 1
ATOM 658 N N . ASN A 1 94 ? 32.317 5.897 54.672 1.00 64.01 90 ASN A N 1
ATOM 659 C CA . ASN A 1 94 ? 31.097 6.047 53.889 1.00 62.93 90 ASN A CA 1
ATOM 660 C C . ASN A 1 94 ? 31.288 7.166 52.880 1.00 61.74 90 ASN A C 1
ATOM 661 O O . ASN A 1 94 ? 31.233 8.348 53.227 1.00 61.53 90 ASN A O 1
ATOM 666 N N . VAL A 1 95 ? 31.546 6.774 51.639 1.00 60.16 91 VAL A N 1
ATOM 667 C CA . VAL A 1 95 ? 31.636 7.704 50.526 1.00 58.68 91 VAL A CA 1
ATOM 668 C C . VAL A 1 95 ? 30.235 7.886 49.948 1.00 57.84 91 VAL A C 1
ATOM 669 O O . VAL A 1 95 ? 29.463 6.931 49.874 1.00 57.90 91 VAL A O 1
ATOM 673 N N . HIS A 1 96 ? 29.904 9.122 49.578 1.00 56.53 92 HIS A N 1
ATOM 674 C CA . HIS A 1 96 ? 28.626 9.439 48.951 1.00 55.11 92 HIS A CA 1
ATOM 675 C C . HIS A 1 96 ? 28.768 10.676 48.068 1.00 54.56 92 HIS A C 1
ATOM 676 O O . HIS A 1 96 ? 28.902 11.791 48.565 1.00 54.38 92 HIS A O 1
ATOM 683 N N . HIS A 1 97 ? 28.769 10.457 46.756 1.00 53.79 93 HIS A N 1
ATOM 684 C CA . HIS A 1 97 ? 28.818 11.546 45.787 1.00 53.05 93 HIS A CA 1
ATOM 685 C C . HIS A 1 97 ? 27.567 11.490 44.930 1.00 52.61 93 HIS A C 1
ATOM 686 O O . HIS A 1 97 ? 27.281 10.473 44.296 1.00 52.15 93 HIS A O 1
ATOM 693 N N . SER A 1 98 ? 26.820 12.587 44.932 1.00 52.10 94 SER A N 1
ATOM 694 C CA . SER A 1 98 ? 25.545 12.656 44.228 1.00 51.68 94 SER A CA 1
ATOM 695 C C . SER A 1 98 ? 25.277 14.061 43.709 1.00 51.37 94 SER A C 1
ATOM 696 O O . SER A 1 98 ? 25.944 15.014 44.116 1.00 51.26 94 SER A O 1
ATOM 699 N N . ALA A 1 99 ? 24.291 14.178 42.823 1.00 51.19 95 ALA A N 1
ATOM 700 C CA . ALA A 1 99 ? 23.910 15.463 42.238 1.00 51.28 95 ALA A CA 1
ATOM 701 C C . ALA A 1 99 ? 22.405 15.550 42.005 1.00 51.07 95 ALA A C 1
ATOM 702 O O . ALA A 1 99 ? 21.779 14.565 41.593 1.00 51.06 95 ALA A O 1
ATOM 704 N N . ASP A 1 100 ? 21.840 16.724 42.302 1.00 50.70 96 ASP A N 1
ATOM 705 C CA . ASP A 1 100 ? 20.473 17.083 41.914 1.00 50.28 96 ASP A CA 1
ATOM 706 C C . ASP A 1 100 ? 20.446 17.218 40.404 1.00 49.69 96 ASP A C 1
ATOM 707 O O . ASP A 1 100 ? 21.248 17.955 39.829 1.00 49.75 96 ASP A O 1
ATOM 712 N N . VAL A 1 101 ? 19.540 16.480 39.769 1.00 49.07 97 VAL A N 1
ATOM 713 C CA . VAL A 1 101 ? 19.430 16.437 38.314 1.00 48.36 97 VAL A CA 1
ATOM 714 C C . VAL A 1 101 ? 17.961 16.370 37.916 1.00 48.50 97 VAL A C 1
ATOM 715 O O . VAL A 1 101 ? 17.104 16.075 38.747 1.00 48.11 97 VAL A O 1
ATOM 719 N N . THR A 1 102 ? 17.677 16.661 36.648 1.00 48.81 98 THR A N 1
ATOM 720 C CA . THR A 1 102 ? 16.365 16.395 36.092 1.00 49.52 98 THR A CA 1
ATOM 721 C C . THR A 1 102 ? 16.479 15.338 34.993 1.00 49.44 98 THR A C 1
ATOM 722 O O . THR A 1 102 ? 17.229 15.494 34.027 1.00 49.25 98 THR A O 1
ATOM 726 N N . PHE A 1 103 ? 15.732 14.254 35.180 1.00 49.48 99 PHE A N 1
ATOM 727 C CA . PHE A 1 103 ? 15.690 13.137 34.254 1.00 49.12 99 PHE A CA 1
ATOM 728 C C . PHE A 1 103 ? 14.645 13.348 33.173 1.00 49.47 99 PHE A C 1
ATOM 729 O O . PHE A 1 103 ? 13.663 14.070 33.384 1.00 49.37 99 PHE A O 1
ATOM 737 N N . ASN A 1 104 ? 14.857 12.713 32.017 1.00 49.46 100 ASN A N 1
ATOM 738 C CA . ASN A 1 104 ? 13.791 12.547 31.034 1.00 49.54 100 ASN A CA 1
ATOM 739 C C . ASN A 1 104 ? 12.686 11.697 31.656 1.00 49.93 100 ASN A C 1
ATOM 740 O O . ASN A 1 104 ? 12.970 10.785 32.455 1.00 50.03 100 ASN A O 1
ATOM 745 N N . ARG A 1 105 ? 11.437 11.986 31.293 1.00 50.10 101 ARG A N 1
ATOM 746 C CA . ARG A 1 105 ? 10.300 11.196 31.760 1.00 50.48 101 ARG A CA 1
ATOM 747 C C . ARG A 1 105 ? 10.462 9.742 31.319 1.00 49.81 101 ARG A C 1
ATOM 748 O O . ARG A 1 105 ? 10.074 8.819 32.030 1.00 49.91 101 ARG A O 1
ATOM 756 N N . GLY A 1 106 ? 11.035 9.561 30.132 1.00 49.05 102 GLY A N 1
ATOM 757 C CA . GLY A 1 106 ? 11.227 8.254 29.547 1.00 47.73 102 GLY A CA 1
ATOM 758 C C . GLY A 1 106 ? 12.626 7.740 29.792 1.00 46.79 102 GLY A C 1
ATOM 759 O O . GLY A 1 106 ? 13.048 7.571 30.928 1.00 46.10 102 GLY A O 1
ATOM 760 N N . ILE A 1 107 ? 13.349 7.506 28.709 1.00 46.21 103 ILE A N 1
ATOM 761 C CA . ILE A 1 107 ? 14.632 6.825 28.788 1.00 46.05 103 ILE A CA 1
ATOM 762 C C . ILE A 1 107 ? 15.792 7.767 29.112 1.00 45.20 103 ILE A C 1
ATOM 763 O O . ILE A 1 107 ? 15.867 8.887 28.607 1.00 44.80 103 ILE A O 1
ATOM 768 N N . ASN A 1 108 ? 16.669 7.286 29.986 1.00 44.81 104 ASN A N 1
ATOM 769 C CA . ASN A 1 108 ? 17.831 8.022 30.479 1.00 44.38 104 ASN A CA 1
ATOM 770 C C . ASN A 1 108 ? 19.105 7.220 30.300 1.00 44.03 104 ASN A C 1
ATOM 771 O O . ASN A 1 108 ? 19.069 5.992 30.288 1.00 43.60 104 ASN A O 1
ATOM 776 N N . THR A 1 109 ? 20.228 7.915 30.165 1.00 43.71 105 THR A N 1
ATOM 777 C CA . THR A 1 109 ? 21.527 7.266 30.067 1.00 43.73 105 THR A CA 1
ATOM 778 C C . THR A 1 109 ? 22.520 7.940 30.994 1.00 44.10 105 THR A C 1
ATOM 779 O O . THR A 1 109 ? 22.741 9.145 30.904 1.00 44.26 105 THR A O 1
ATOM 783 N N . LEU A 1 110 ? 23.146 7.168 31.866 1.00 44.66 106 LEU A N 1
ATOM 784 C CA . LEU A 1 110 ? 24.153 7.745 32.736 1.00 45.39 106 LEU A CA 1
ATOM 785 C C . LEU A 1 110 ? 25.497 7.039 32.652 1.00 45.35 106 LEU A C 1
ATOM 786 O O . LEU A 1 110 ? 25.587 5.915 32.177 1.00 45.40 106 LEU A O 1
ATOM 791 N N . ALA A 1 111 ? 26.541 7.715 33.114 1.00 45.72 107 ALA A N 1
ATOM 792 C CA . ALA A 1 111 ? 27.848 7.082 33.272 1.00 45.98 107 ALA A CA 1
ATOM 793 C C . ALA A 1 111 ? 28.505 7.551 34.552 1.00 46.32 107 ALA A C 1
ATOM 794 O O . ALA A 1 111 ? 28.516 8.751 34.840 1.00 46.33 107 ALA A O 1
ATOM 796 N N . LEU A 1 112 ? 29.023 6.599 35.327 1.00 46.71 108 LEU A N 1
ATOM 797 C CA . LEU A 1 112 ? 29.940 6.900 36.419 1.00 47.39 108 LEU A CA 1
ATOM 798 C C . LEU A 1 112 ? 31.367 6.613 35.959 1.00 48.52 108 LEU A C 1
ATOM 799 O O . LEU A 1 112 ? 31.679 5.493 35.538 1.00 48.30 108 LEU A O 1
ATOM 804 N N . LYS A 1 113 ? 32.226 7.628 36.049 1.00 49.44 109 LYS A N 1
ATOM 805 C CA . LYS A 1 113 ? 33.628 7.496 35.678 1.00 50.61 109 LYS A CA 1
ATOM 806 C C . LYS A 1 113 ? 34.518 7.585 36.908 1.00 51.50 109 LYS A C 1
ATOM 807 O O . LYS A 1 113 ? 34.445 8.549 37.672 1.00 51.58 109 LYS A O 1
ATOM 813 N N . ILE A 1 114 ? 35.341 6.564 37.120 1.00 52.51 110 ILE A N 1
ATOM 814 C CA . ILE A 1 114 ? 36.323 6.623 38.188 1.00 53.54 110 ILE A CA 1
ATOM 815 C C . ILE A 1 114 ? 37.703 6.461 37.590 1.00 54.27 110 ILE A C 1
ATOM 816 O O . ILE A 1 114 ? 37.962 5.515 36.845 1.00 54.52 110 ILE A O 1
ATOM 821 N N . GLU A 1 115 ? 38.562 7.429 37.895 1.00 55.10 111 GLU A N 1
ATOM 822 C CA . GLU A 1 115 ? 39.934 7.438 37.430 1.00 55.83 111 GLU A CA 1
ATOM 823 C C . GLU A 1 115 ? 40.848 7.502 38.640 1.00 55.97 111 GLU A C 1
ATOM 824 O O . GLU A 1 115 ? 40.806 8.459 39.416 1.00 56.06 111 GLU A O 1
ATOM 830 N N . LYS A 1 116 ? 41.655 6.461 38.800 1.00 56.21 112 LYS A N 1
ATOM 831 C CA . LYS A 1 116 ? 42.567 6.342 39.931 1.00 56.56 112 LYS A CA 1
ATOM 832 C C . LYS A 1 116 ? 43.573 7.507 39.992 1.00 56.58 112 LYS A C 1
ATOM 833 O O . LYS A 1 116 ? 44.289 7.781 39.025 1.00 56.66 112 LYS A O 1
ATOM 839 N N . GLY A 1 117 ? 43.602 8.190 41.132 1.00 56.63 113 GLY A N 1
ATOM 840 C CA . GLY A 1 117 ? 44.512 9.314 41.342 1.00 56.67 113 GLY A CA 1
ATOM 841 C C . GLY A 1 117 ? 43.956 10.643 40.857 1.00 56.70 113 GLY A C 1
ATOM 842 O O . GLY A 1 117 ? 44.618 11.679 40.971 1.00 57.28 113 GLY A O 1
ATOM 843 N N . ILE A 1 118 ? 42.744 10.618 40.306 1.00 56.19 114 ILE A N 1
ATOM 844 C CA . ILE A 1 118 ? 42.093 11.834 39.823 1.00 55.39 114 ILE A CA 1
ATOM 845 C C . ILE A 1 118 ? 40.775 12.057 40.556 1.00 55.04 114 ILE A C 1
ATOM 846 O O . ILE A 1 118 ? 40.585 13.091 41.196 1.00 55.10 114 ILE A O 1
ATOM 851 N N . GLY A 1 119 ? 39.875 11.083 40.480 1.00 54.35 115 GLY A N 1
ATOM 852 C CA . GLY A 1 119 ? 38.598 11.186 41.179 1.00 53.22 115 GLY A CA 1
ATOM 853 C C . GLY A 1 119 ? 37.459 10.527 40.431 1.00 52.60 115 GLY A C 1
ATOM 854 O O . GLY A 1 119 ? 37.613 9.426 39.889 1.00 52.13 115 GLY A O 1
ATOM 855 N N . ALA A 1 120 ? 36.316 11.211 40.407 1.00 51.84 116 ALA A N 1
ATOM 856 C CA . ALA A 1 120 ? 35.093 10.658 39.833 1.00 51.31 116 ALA A CA 1
ATOM 857 C C . ALA A 1 120 ? 34.319 11.701 39.051 1.00 50.76 116 ALA A C 1
ATOM 858 O O . ALA A 1 120 ? 34.313 12.877 39.404 1.00 50.95 116 ALA A O 1
ATOM 860 N N . LYS A 1 121 ? 33.678 11.260 37.981 1.00 49.87 117 LYS A N 1
ATOM 861 C CA . LYS A 1 121 ? 32.750 12.100 37.243 1.00 49.35 117 LYS A CA 1
ATOM 862 C C . LYS A 1 121 ? 31.456 11.335 37.007 1.00 48.76 117 LYS A C 1
ATOM 863 O O . LYS A 1 121 ? 31.479 10.127 36.774 1.00 48.74 117 LYS A O 1
ATOM 869 N N . ILE A 1 122 ? 30.332 12.042 37.079 1.00 48.05 118 ILE A N 1
ATOM 870 C CA . ILE A 1 122 ? 29.034 11.479 36.724 1.00 47.00 118 ILE A CA 1
ATOM 871 C C . ILE A 1 122 ? 28.493 12.220 35.503 1.00 46.80 118 ILE A C 1
ATOM 872 O O . ILE A 1 122 ? 28.502 13.453 35.458 1.00 46.32 118 ILE A O 1
ATOM 877 N N . PHE A 1 123 ? 28.051 11.452 34.510 1.00 46.65 119 PHE A N 1
ATOM 878 C CA . PHE A 1 123 ? 27.414 11.980 33.307 1.00 46.80 119 PHE A CA 1
ATOM 879 C C . PHE A 1 123 ? 25.948 11.546 33.243 1.00 47.03 119 PHE A C 1
ATOM 880 O O . PHE A 1 123 ? 25.592 10.461 33.705 1.00 47.34 119 PHE A O 1
ATOM 888 N N . LEU A 1 124 ? 25.103 12.394 32.667 1.00 46.88 120 LEU A N 1
ATOM 889 C CA . LEU A 1 124 ? 23.704 12.055 32.456 1.00 47.05 120 LEU A CA 1
ATOM 890 C C . LEU A 1 124 ? 23.166 12.762 31.222 1.00 47.34 120 LEU A C 1
ATOM 891 O O . LEU A 1 124 ? 23.271 13.981 31.108 1.00 47.75 120 LEU A O 1
ATOM 896 N N . ASN A 1 125 ? 22.582 11.996 30.311 1.00 47.37 121 ASN A N 1
ATOM 897 C CA . ASN A 1 125 ? 21.956 12.542 29.107 1.00 47.96 121 ASN A CA 1
ATOM 898 C C . ASN A 1 125 ? 22.822 13.534 28.323 1.00 48.20 121 ASN A C 1
ATOM 899 O O . ASN A 1 125 ? 22.298 14.392 27.630 1.00 48.55 121 ASN A O 1
ATOM 904 N N . GLY A 1 126 ? 24.141 13.409 28.431 1.00 48.62 122 GLY A N 1
ATOM 905 C CA . GLY A 1 126 ? 25.056 14.219 27.631 1.00 49.22 122 GLY A CA 1
ATOM 906 C C . GLY A 1 126 ? 25.641 15.424 28.341 1.00 49.57 122 GLY A C 1
ATOM 907 O O . GLY A 1 126 ? 26.348 16.222 27.723 1.00 49.53 122 GLY A O 1
ATOM 908 N N . SER A 1 127 ? 25.340 15.549 29.636 1.00 49.64 123 SER A N 1
ATOM 909 C CA . SER A 1 127 ? 25.925 16.577 30.488 1.00 49.92 123 SER A CA 1
ATOM 910 C C . SER A 1 127 ? 26.760 15.968 31.612 1.00 49.93 123 SER A C 1
ATOM 911 O O . SER A 1 127 ? 26.432 14.904 32.144 1.00 49.54 123 SER A O 1
ATOM 914 N N . LEU A 1 128 ? 27.853 16.648 31.952 1.00 50.23 124 LEU A N 1
ATOM 915 C CA . LEU A 1 128 ? 28.600 16.360 33.167 1.00 50.42 124 LEU A CA 1
ATOM 916 C C . LEU A 1 128 ? 27.854 17.002 34.331 1.00 50.81 124 LEU A C 1
ATOM 917 O O . LEU A 1 128 ? 27.798 18.234 34.451 1.00 50.85 124 LEU A O 1
ATOM 922 N N . VAL A 1 129 ? 27.266 16.157 35.172 1.00 51.08 125 VAL A N 1
ATOM 923 C CA . VAL A 1 129 ? 26.417 16.614 36.264 1.00 51.28 125 VAL A CA 1
ATOM 924 C C . VAL A 1 129 ? 27.136 16.624 37.618 1.00 51.78 125 VAL A C 1
ATOM 925 O O . VAL A 1 129 ? 26.603 17.158 38.594 1.00 52.36 125 VAL A O 1
ATOM 929 N N . LYS A 1 130 ? 28.336 16.044 37.673 1.00 52.14 126 LYS A N 1
ATOM 930 C CA . LYS A 1 130 ? 29.131 16.013 38.906 1.00 52.57 126 LYS A CA 1
ATOM 931 C C . LYS A 1 130 ? 30.612 15.692 38.675 1.00 52.98 126 LYS A C 1
ATOM 932 O O . LYS A 1 130 ? 30.951 14.724 37.998 1.00 53.03 126 LYS A O 1
ATOM 938 N N . THR A 1 131 ? 31.482 16.521 39.253 1.00 53.70 127 THR A N 1
ATOM 939 C CA . THR A 1 131 ? 32.925 16.278 39.287 1.00 53.92 127 THR A CA 1
ATOM 940 C C . THR A 1 131 ? 33.420 16.167 40.723 1.00 54.36 127 THR A C 1
ATOM 941 O O . THR A 1 131 ? 33.263 17.093 41.521 1.00 54.16 127 THR A O 1
ATOM 945 N N . VAL A 1 132 ? 34.023 15.027 41.040 1.00 54.91 128 VAL A N 1
ATOM 946 C CA . VAL A 1 132 ? 34.711 14.839 42.313 1.00 55.73 128 VAL A CA 1
ATOM 947 C C . VAL A 1 132 ? 36.217 14.813 42.070 1.00 56.40 128 VAL A C 1
ATOM 948 O O . VAL A 1 132 ? 36.740 13.909 41.409 1.00 56.09 128 VAL A O 1
ATOM 952 N N . SER A 1 133 ? 36.896 15.837 42.582 1.00 57.65 129 SER A N 1
ATOM 953 C CA . SER A 1 133 ? 38.347 15.917 42.531 1.00 58.67 129 SER A CA 1
ATOM 954 C C . SER A 1 133 ? 38.876 15.277 43.802 1.00 59.49 129 SER A C 1
ATOM 955 O O . SER A 1 133 ? 38.824 15.872 44.889 1.00 59.49 129 SER A O 1
ATOM 958 N N . ASP A 1 134 ? 39.350 14.044 43.658 1.00 60.40 130 ASP A N 1
ATOM 959 C CA . ASP A 1 134 ? 39.879 13.282 44.773 1.00 61.22 130 ASP A CA 1
ATOM 960 C C . ASP A 1 134 ? 40.997 12.382 44.272 1.00 61.75 130 ASP A C 1
ATOM 961 O O . ASP A 1 134 ? 40.729 11.357 43.637 1.00 61.97 130 ASP A O 1
ATOM 966 N N . PRO A 1 135 ? 42.261 12.769 44.546 1.00 62.22 131 PRO A N 1
ATOM 967 C CA . PRO A 1 135 ? 43.421 11.973 44.150 1.00 62.41 131 PRO A CA 1
ATOM 968 C C . PRO A 1 135 ? 43.483 10.631 44.890 1.00 62.76 131 PRO A C 1
ATOM 969 O O . PRO A 1 135 ? 44.208 9.723 44.472 1.00 62.83 131 PRO A O 1
ATOM 973 N N . ASN A 1 136 ? 42.728 10.513 45.979 1.00 62.99 132 ASN A N 1
ATOM 974 C CA . ASN A 1 136 ? 42.647 9.260 46.730 1.00 63.45 132 ASN A CA 1
ATOM 975 C C . ASN A 1 136 ? 41.264 8.612 46.619 1.00 63.16 132 ASN A C 1
ATOM 976 O O . ASN A 1 136 ? 40.726 8.098 47.607 1.00 63.26 132 ASN A O 1
ATOM 981 N N . ILE A 1 137 ? 40.691 8.649 45.415 1.00 62.77 133 ILE A N 1
ATOM 982 C CA . ILE A 1 137 ? 39.401 8.009 45.157 1.00 62.35 133 ILE A CA 1
ATOM 983 C C . ILE A 1 137 ? 39.570 6.486 45.192 1.00 61.96 133 ILE A C 1
ATOM 984 O O . ILE A 1 137 ? 40.582 5.951 44.735 1.00 61.65 133 ILE A O 1
ATOM 989 N N . LYS A 1 138 ? 38.578 5.808 45.759 1.00 61.67 134 LYS A N 1
ATOM 990 C CA . LYS A 1 138 ? 38.573 4.353 45.843 1.00 61.29 134 LYS A CA 1
ATOM 991 C C . LYS A 1 138 ? 37.445 3.766 45.002 1.00 60.68 134 LYS A C 1
ATOM 992 O O . LYS A 1 138 ? 36.489 4.464 44.652 1.00 60.77 134 LYS A O 1
ATOM 998 N N . PHE A 1 139 ? 37.580 2.488 44.659 1.00 59.88 135 PHE A N 1
ATOM 999 C CA . PHE A 1 139 ? 36.564 1.773 43.909 1.00 58.90 135 PHE A CA 1
ATOM 1000 C C . PHE A 1 139 ? 36.421 0.379 44.508 1.00 58.85 135 PHE A C 1
ATOM 1001 O O . PHE A 1 139 ? 36.611 0.203 45.712 1.00 58.78 135 PHE A O 1
ATOM 1009 N N . LEU A 1 140 ? 36.097 -0.609 43.678 1.00 58.58 136 LEU A N 1
ATOM 1010 C CA . LEU A 1 140 ? 35.682 -1.928 44.163 1.00 58.32 136 LEU A CA 1
ATOM 1011 C C . LEU A 1 140 ? 36.771 -2.653 44.944 1.00 58.26 136 LEU A C 1
ATOM 1012 O O . LEU A 1 140 ? 36.482 -3.337 45.919 1.00 58.08 136 LEU A O 1
ATOM 1017 N N . ASN A 1 141 ? 38.019 -2.464 44.524 1.00 58.48 137 ASN A N 1
ATOM 1018 C CA . ASN A 1 141 ? 39.190 -3.048 45.182 1.00 58.74 137 ASN A CA 1
ATOM 1019 C C . ASN A 1 141 ? 39.240 -2.768 46.688 1.00 58.70 137 ASN A C 1
ATOM 1020 O O . ASN A 1 141 ? 39.898 -3.491 47.440 1.00 58.91 137 ASN A O 1
ATOM 1025 N N . ALA A 1 142 ? 38.522 -1.728 47.114 1.00 58.42 138 ALA A N 1
ATOM 1026 C CA . ALA A 1 142 ? 38.579 -1.218 48.486 1.00 58.12 138 ALA A CA 1
ATOM 1027 C C . ALA A 1 142 ? 37.636 -1.914 49.474 1.00 57.96 138 ALA A C 1
ATOM 1028 O O . ALA A 1 142 ? 37.720 -1.686 50.684 1.00 57.66 138 ALA A O 1
ATOM 1030 N N . ILE A 1 143 ? 36.734 -2.749 48.957 1.00 57.79 139 ILE A N 1
ATOM 1031 C CA . ILE A 1 143 ? 35.845 -3.556 49.806 1.00 57.34 139 ILE A CA 1
ATOM 1032 C C . ILE A 1 143 ? 35.805 -5.023 49.358 1.00 57.16 139 ILE A C 1
ATOM 1033 O O . ILE A 1 143 ? 36.111 -5.336 48.209 1.00 56.67 139 ILE A O 1
ATOM 1038 N N . ASN A 1 144 ? 35.448 -5.921 50.276 1.00 57.18 140 ASN A N 1
ATOM 1039 C CA . ASN A 1 144 ? 35.174 -7.312 49.910 1.00 57.07 140 ASN A CA 1
ATOM 1040 C C . ASN A 1 144 ? 33.775 -7.486 49.347 1.00 56.58 140 ASN A C 1
ATOM 1041 O O . ASN A 1 144 ? 32.810 -6.897 49.848 1.00 56.49 140 ASN A O 1
ATOM 1046 N N . LEU A 1 145 ? 33.675 -8.304 48.306 1.00 55.82 141 LEU A N 1
ATOM 1047 C CA . LEU A 1 145 ? 32.418 -8.499 47.605 1.00 55.31 141 LEU A CA 1
ATOM 1048 C C . LEU A 1 145 ? 32.067 -9.962 47.532 1.00 55.28 141 LEU A C 1
ATOM 1049 O O . LEU A 1 145 ? 32.894 -10.789 47.144 1.00 55.48 141 LEU A O 1
ATOM 1054 N N . ASN A 1 146 ? 30.837 -10.277 47.910 1.00 55.10 142 ASN A N 1
ATOM 1055 C CA . ASN A 1 146 ? 30.319 -11.629 47.761 1.00 54.99 142 ASN A CA 1
ATOM 1056 C C . ASN A 1 146 ? 28.912 -11.638 47.176 1.00 54.70 142 ASN A C 1
ATOM 1057 O O . ASN A 1 146 ? 28.264 -12.686 47.098 1.00 54.82 142 ASN A O 1
ATOM 1062 N N . SER A 1 147 ? 28.439 -10.467 46.759 1.00 54.22 143 SER A N 1
ATOM 1063 C CA . SER A 1 147 ? 27.114 -10.375 46.161 1.00 53.89 143 SER A CA 1
ATOM 1064 C C . SER A 1 147 ? 27.063 -9.285 45.101 1.00 53.25 143 SER A C 1
ATOM 1065 O O . SER A 1 147 ? 27.570 -8.188 45.315 1.00 53.51 143 SER A O 1
ATOM 1068 N N . GLY A 1 148 ? 26.466 -9.601 43.953 1.00 52.54 144 GLY A N 1
ATOM 1069 C CA . GLY A 1 148 ? 26.259 -8.619 42.890 1.00 51.38 144 GLY A CA 1
ATOM 1070 C C . GLY A 1 148 ? 24.848 -8.667 42.336 1.00 50.85 144 GLY A C 1
ATOM 1071 O O . GLY A 1 148 ? 24.293 -9.755 42.145 1.00 50.48 144 GLY A O 1
ATOM 1072 N N . PHE A 1 149 ? 24.276 -7.490 42.071 1.00 50.04 145 PHE A N 1
ATOM 1073 C CA . PHE A 1 149 ? 22.906 -7.360 41.548 1.00 49.46 145 PHE A CA 1
ATOM 1074 C C . PHE A 1 149 ? 22.685 -6.098 40.709 1.00 49.12 145 PHE A C 1
ATOM 1075 O O . PHE A 1 149 ? 23.103 -5.003 41.089 1.00 48.80 145 PHE A O 1
ATOM 1083 N N . ILE A 1 150 ? 22.023 -6.266 39.568 1.00 48.63 146 ILE A N 1
ATOM 1084 C CA . ILE A 1 150 ? 21.467 -5.144 38.812 1.00 48.12 146 ILE A CA 1
ATOM 1085 C C . ILE A 1 150 ? 20.010 -4.990 39.241 1.00 48.14 146 ILE A C 1
ATOM 1086 O O . ILE A 1 150 ? 19.205 -5.917 39.073 1.00 48.04 146 ILE A O 1
ATOM 1091 N N . GLY A 1 151 ? 19.676 -3.844 39.822 1.00 47.78 147 GLY A N 1
ATOM 1092 C CA . GLY A 1 151 ? 18.301 -3.593 40.254 1.00 48.37 147 GLY A CA 1
ATOM 1093 C C . GLY A 1 151 ? 18.104 -3.492 41.758 1.00 48.87 147 GLY A C 1
ATOM 1094 O O . GLY A 1 151 ? 16.985 -3.283 42.231 1.00 48.49 147 GLY A O 1
ATOM 1095 N N . LYS A 1 152 ? 19.194 -3.634 42.507 1.00 49.73 148 LYS A N 1
ATOM 1096 C CA . LYS A 1 152 ? 19.177 -3.517 43.968 1.00 50.74 148 LYS A CA 1
ATOM 1097 C C . LYS A 1 152 ? 20.586 -3.677 44.507 1.00 51.02 148 LYS A C 1
ATOM 1098 O O . LYS A 1 152 ? 21.470 -4.129 43.782 1.00 50.36 148 LYS A O 1
ATOM 1104 N N . THR A 1 153 ? 20.782 -3.295 45.771 1.00 51.82 149 THR A N 1
ATOM 1105 C CA . THR A 1 153 ? 21.983 -3.663 46.519 1.00 53.07 149 THR A CA 1
ATOM 1106 C C . THR A 1 153 ? 21.603 -4.711 47.569 1.00 53.99 149 THR A C 1
ATOM 1107 O O . THR A 1 153 ? 20.760 -4.457 48.426 1.00 53.92 149 THR A O 1
ATOM 1111 N N . ASP A 1 154 ? 22.222 -5.885 47.493 1.00 55.42 150 ASP A N 1
ATOM 1112 C CA . ASP A 1 154 ? 21.939 -6.964 48.433 1.00 56.84 150 ASP A CA 1
ATOM 1113 C C . ASP A 1 154 ? 22.455 -6.624 49.833 1.00 57.98 150 ASP A C 1
ATOM 1114 O O . ASP A 1 154 ? 23.660 -6.485 50.050 1.00 58.09 150 ASP A O 1
ATOM 1119 N N . ARG A 1 155 ? 21.532 -6.485 50.779 1.00 59.48 151 ARG A N 1
ATOM 1120 C CA . ARG A 1 155 ? 21.890 -6.091 52.143 1.00 61.17 151 ARG A CA 1
ATOM 1121 C C . ARG A 1 155 ? 21.327 -7.036 53.204 1.00 62.39 151 ARG A C 1
ATOM 1122 O O . ARG A 1 155 ? 20.466 -7.878 52.910 1.00 6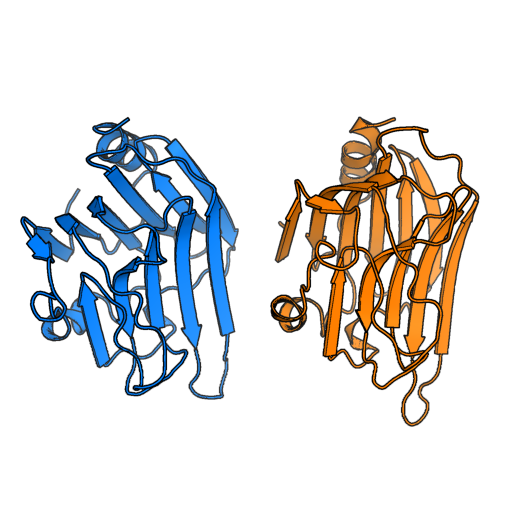2.83 151 ARG A O 1
ATOM 1130 N N . ALA A 1 156 ? 21.830 -6.887 54.429 1.00 63.73 152 ALA A N 1
ATOM 1131 C CA . ALA A 1 156 ? 21.526 -7.776 55.558 1.00 65.08 152 ALA A CA 1
ATOM 1132 C C . ALA A 1 156 ? 20.120 -8.412 55.559 1.00 65.98 152 ALA A C 1
ATOM 1133 O O . ALA A 1 156 ? 19.976 -9.594 55.197 1.00 66.55 152 ALA A O 1
ATOM 1135 N N . ASN A 1 157 ? 19.100 -7.643 55.953 1.00 66.67 153 ASN A N 1
ATOM 1136 C CA . ASN A 1 157 ? 17.737 -8.170 56.134 1.00 67.20 153 ASN A CA 1
ATOM 1137 C C . ASN A 1 157 ? 16.763 -7.090 56.589 1.00 67.33 153 ASN A C 1
ATOM 1138 O O . ASN A 1 157 ? 15.597 -7.080 56.182 1.00 67.70 153 ASN A O 1
ATOM 1143 N N . GLY A 1 158 ? 17.244 -6.194 57.448 1.00 67.23 154 GLY A N 1
ATOM 1144 C CA . GLY A 1 158 ? 16.448 -5.056 57.915 1.00 66.87 154 GLY A CA 1
ATOM 1145 C C . GLY A 1 158 ? 16.875 -3.735 57.298 1.00 66.39 154 GLY A C 1
ATOM 1146 O O . GLY A 1 158 ? 16.398 -2.674 57.707 1.00 66.36 154 GLY A O 1
ATOM 1147 N N . TYR A 1 159 ? 17.762 -3.808 56.304 1.00 65.83 155 TYR A N 1
ATOM 1148 C CA . TYR A 1 159 ? 18.307 -2.623 55.643 1.00 65.06 155 TYR A CA 1
ATOM 1149 C C . TYR A 1 159 ? 17.779 -2.443 54.216 1.00 64.18 155 TYR A C 1
ATOM 1150 O O . TYR A 1 159 ? 17.550 -3.421 53.494 1.00 63.98 155 TYR A O 1
ATOM 1159 N N . ASN A 1 160 ? 17.582 -1.180 53.836 1.00 62.81 156 ASN A N 1
ATOM 1160 C CA . ASN A 1 160 ? 16.976 -0.792 52.557 1.00 61.43 156 ASN A CA 1
ATOM 1161 C C . ASN A 1 160 ? 17.856 -1.178 51.373 1.00 60.60 156 ASN A C 1
ATOM 1162 O O . ASN A 1 160 ? 18.994 -0.727 51.266 1.00 60.74 156 ASN A O 1
ATOM 1167 N N . GLU A 1 161 ? 17.314 -2.015 50.491 1.00 59.54 157 GLU A N 1
ATOM 1168 C CA . GLU A 1 161 ? 18.076 -2.610 49.390 1.00 58.37 157 GLU A CA 1
ATOM 1169 C C . GLU A 1 161 ? 17.930 -1.842 48.071 1.00 57.77 157 GLU A C 1
ATOM 1170 O O . GLU A 1 161 ? 18.385 -2.301 47.025 1.00 57.48 157 GLU A O 1
ATOM 1176 N N . TYR A 1 162 ? 17.296 -0.674 48.138 1.00 57.17 158 TYR A N 1
ATOM 1177 C CA . TYR A 1 162 ? 17.196 0.257 47.007 1.00 56.51 158 TYR A CA 1
ATOM 1178 C C . TYR A 1 162 ? 16.619 -0.424 45.777 1.00 56.21 158 TYR A C 1
ATOM 1179 O O . TYR A 1 162 ? 17.219 -0.419 44.698 1.00 56.22 158 TYR A O 1
ATOM 1188 N N . LEU A 1 163 ? 15.446 -1.014 45.960 1.00 55.85 159 LEU A N 1
ATOM 1189 C CA . LEU A 1 163 ? 14.807 -1.808 44.925 1.00 55.63 159 LEU A CA 1
ATOM 1190 C C . LEU A 1 163 ? 14.418 -0.958 43.723 1.00 55.07 159 LEU A C 1
ATOM 1191 O O . LEU A 1 163 ? 13.711 0.040 43.862 1.00 55.31 159 LEU A O 1
ATOM 1196 N N . PHE A 1 164 ? 14.907 -1.360 42.555 1.00 54.42 160 PHE A N 1
ATOM 1197 C CA . PHE A 1 164 ? 14.641 -0.673 41.295 1.00 53.76 160 PHE A CA 1
ATOM 1198 C C . PHE A 1 164 ? 13.425 -1.271 40.603 1.00 53.75 160 PHE A C 1
ATOM 1199 O O . PHE A 1 164 ? 13.204 -2.478 40.652 1.00 53.63 160 PHE A O 1
ATOM 1207 N N . ARG A 1 165 ? 12.642 -0.412 39.956 1.00 53.81 161 ARG A N 1
ATOM 1208 C CA . ARG A 1 165 ? 11.532 -0.848 39.120 1.00 54.01 161 ARG A CA 1
ATOM 1209 C C . ARG A 1 165 ? 11.540 -0.081 37.806 1.00 53.57 161 ARG A C 1
ATOM 1210 O O . ARG A 1 165 ? 11.647 1.148 37.794 1.00 53.69 161 ARG A O 1
ATOM 1218 N N . GLY A 1 166 ? 11.436 -0.825 36.711 1.00 52.95 162 GLY A N 1
ATOM 1219 C CA . GLY A 1 166 ? 11.522 -0.268 35.376 1.00 52.51 162 GLY A CA 1
ATOM 1220 C C . GLY A 1 166 ? 12.331 -1.171 34.478 1.00 52.48 162 GLY A C 1
ATOM 1221 O O . GLY A 1 166 ? 12.397 -2.388 34.703 1.00 52.36 162 GLY A O 1
ATOM 1222 N N . ASN A 1 167 ? 12.948 -0.576 33.460 1.00 52.26 163 ASN A N 1
ATOM 1223 C CA . ASN A 1 167 ? 13.745 -1.325 32.493 1.00 52.22 163 ASN A CA 1
ATOM 1224 C C . ASN A 1 167 ? 15.194 -0.877 32.442 1.00 52.04 163 ASN A C 1
ATOM 1225 O O . ASN A 1 167 ? 15.501 0.298 32.711 1.00 52.35 163 ASN A O 1
ATOM 1230 N N . ILE A 1 168 ? 16.080 -1.815 32.107 1.00 51.32 164 ILE A N 1
ATOM 1231 C CA . ILE A 1 168 ? 17.482 -1.512 31.836 1.00 50.62 164 ILE A CA 1
ATOM 1232 C C . ILE A 1 168 ? 17.794 -1.939 30.401 1.00 50.30 164 ILE A C 1
ATOM 1233 O O . ILE A 1 168 ? 17.853 -3.135 30.089 1.00 49.99 164 ILE A O 1
ATOM 1238 N N . ASP A 1 169 ? 17.979 -0.952 29.532 1.00 49.93 165 ASP A N 1
ATOM 1239 C CA . ASP A 1 169 ? 18.316 -1.181 28.132 1.00 49.86 165 ASP A CA 1
ATOM 1240 C C . ASP A 1 169 ? 19.696 -1.820 27.977 1.00 49.72 165 ASP A C 1
ATOM 1241 O O . ASP A 1 169 ? 19.858 -2.784 27.222 1.00 49.48 165 ASP A O 1
ATOM 1246 N N . PHE A 1 170 ? 20.691 -1.255 28.667 1.00 49.47 166 PHE A N 1
ATOM 1247 C CA . PHE A 1 170 ? 22.038 -1.841 28.735 1.00 49.32 166 PHE A CA 1
ATOM 1248 C C . PHE A 1 170 ? 22.790 -1.392 29.977 1.00 49.14 166 PHE A C 1
ATOM 1249 O O . PHE A 1 170 ? 22.433 -0.409 30.626 1.00 48.68 166 PHE A O 1
ATOM 1257 N N . MET A 1 171 ? 23.832 -2.144 30.292 1.00 49.06 167 MET A N 1
ATOM 1258 C CA . MET A 1 171 ? 24.683 -1.899 31.438 1.00 49.33 167 MET A CA 1
ATOM 1259 C C . MET A 1 171 ? 26.045 -2.393 30.975 1.00 49.40 167 MET A C 1
ATOM 1260 O O . MET A 1 171 ? 26.247 -3.593 30.792 1.00 49.12 167 MET A O 1
ATOM 1265 N N . ASN A 1 172 ? 26.949 -1.453 30.709 1.00 49.16 168 ASN A N 1
ATOM 1266 C CA . ASN A 1 172 ? 28.300 -1.781 30.282 1.00 49.23 168 ASN A CA 1
ATOM 1267 C C . ASN A 1 172 ? 29.304 -1.393 31.358 1.00 48.97 168 ASN A C 1
ATOM 1268 O O . ASN A 1 172 ? 29.298 -0.261 31.847 1.00 48.50 168 ASN A O 1
ATOM 1273 N N . ILE A 1 173 ? 30.152 -2.344 31.735 1.00 48.65 169 ILE A N 1
ATOM 1274 C CA . ILE A 1 173 ? 31.214 -2.071 32.690 1.00 48.62 169 ILE A CA 1
ATOM 1275 C C . ILE A 1 173 ? 32.584 -2.163 32.020 1.00 48.81 169 ILE A C 1
ATOM 1276 O O . ILE A 1 173 ? 32.882 -3.113 31.299 1.00 48.52 169 ILE A O 1
ATOM 1281 N N . TYR A 1 174 ? 33.389 -1.136 32.248 1.00 48.96 170 TYR A N 1
ATOM 1282 C CA . TYR A 1 174 ? 34.727 -1.042 31.698 1.00 49.51 170 TYR A CA 1
ATOM 1283 C C . TYR A 1 174 ? 35.734 -1.033 32.848 1.00 50.23 170 TYR A C 1
ATOM 1284 O O . TYR A 1 174 ? 35.420 -0.584 33.956 1.00 49.90 170 TYR A O 1
ATOM 1293 N N . ASP A 1 175 ? 36.936 -1.536 32.582 1.00 51.38 171 ASP A N 1
ATOM 1294 C CA . ASP A 1 175 ? 38.024 -1.536 33.568 1.00 52.81 171 ASP A CA 1
ATOM 1295 C C . ASP A 1 175 ? 38.938 -0.303 33.460 1.00 53.44 171 ASP A C 1
ATOM 1296 O O . ASP A 1 175 ? 39.905 -0.167 34.214 1.00 54.04 171 ASP A O 1
ATOM 1301 N N . LYS A 1 176 ? 38.643 0.580 32.510 1.00 54.07 172 LYS A N 1
ATOM 1302 C CA . LYS A 1 176 ? 39.410 1.807 32.330 1.00 54.69 172 LYS A CA 1
ATOM 1303 C C . LYS A 1 176 ? 38.463 3.009 32.364 1.00 55.11 172 LYS A C 1
ATOM 1304 O O . LYS A 1 176 ? 37.291 2.872 32.008 1.00 55.33 172 LYS A O 1
ATOM 1310 N N . PRO A 1 177 ? 38.963 4.188 32.799 1.00 55.69 173 PRO A N 1
ATOM 1311 C CA . PRO A 1 177 ? 38.196 5.445 32.859 1.00 55.89 173 PRO A CA 1
ATOM 1312 C C . PRO A 1 177 ? 37.287 5.772 31.656 1.00 56.31 173 PRO A C 1
ATOM 1313 O O . PRO A 1 177 ? 36.095 5.991 31.854 1.00 57.03 173 PRO A O 1
ATOM 1317 N N . VAL A 1 178 ? 37.825 5.808 30.436 1.00 56.42 174 VAL A N 1
ATOM 1318 C CA . VAL A 1 178 ? 37.043 6.178 29.223 1.00 56.36 174 VAL A CA 1
ATOM 1319 C C . VAL A 1 178 ? 36.825 7.699 29.100 1.00 56.16 174 VAL A C 1
ATOM 1320 O O . VAL A 1 178 ? 36.343 8.348 30.026 1.00 56.37 174 VAL A O 1
ATOM 1324 N N . SER A 1 179 ? 37.179 8.253 27.942 1.00 56.08 175 SER A N 1
ATOM 1325 C CA . SER A 1 179 ? 37.143 9.703 27.716 1.00 55.64 175 SER A CA 1
ATOM 1326 C C . SER A 1 179 ? 35.786 10.351 28.011 1.00 55.31 175 SER A C 1
ATOM 1327 O O . SER A 1 179 ? 34.731 9.743 27.812 1.00 55.09 175 SER A O 1
ATOM 1330 N N . ASP A 1 180 ? 35.848 11.589 28.498 1.00 54.79 176 ASP A N 1
ATOM 1331 C CA . ASP A 1 180 ? 34.681 12.423 28.713 1.00 54.48 176 ASP A CA 1
ATOM 1332 C C . ASP A 1 180 ? 33.926 12.566 27.412 1.00 54.29 176 ASP A C 1
ATOM 1333 O O . ASP A 1 180 ? 32.710 12.433 27.383 1.00 54.34 176 ASP A O 1
ATOM 1338 N N . ASN A 1 181 ? 34.667 12.837 26.340 1.00 54.15 177 ASN A N 1
ATOM 1339 C CA . ASN A 1 181 ? 34.096 13.007 25.010 1.00 54.02 177 ASN A CA 1
ATOM 1340 C C . ASN A 1 181 ? 33.161 11.866 24.610 1.00 53.44 177 ASN A C 1
ATOM 1341 O O . ASN A 1 181 ? 31.995 12.110 24.311 1.00 53.68 177 ASN A O 1
ATOM 1346 N N . TYR A 1 182 ? 33.664 10.630 24.621 1.00 52.78 178 TYR A N 1
ATOM 1347 C CA . TYR A 1 182 ? 32.833 9.463 24.328 1.00 52.09 178 TYR A CA 1
ATOM 1348 C C . TYR A 1 182 ? 31.587 9.388 25.222 1.00 51.12 178 TYR A C 1
ATOM 1349 O O . TYR A 1 182 ? 30.479 9.157 24.731 1.00 50.76 178 TYR A O 1
ATOM 1358 N N . LEU A 1 183 ? 31.795 9.562 26.528 1.00 50.03 179 LEU A N 1
ATOM 1359 C CA . LEU A 1 183 ? 30.731 9.455 27.527 1.00 49.17 179 LEU A CA 1
ATOM 1360 C C . LEU A 1 183 ? 29.668 10.538 27.365 1.00 49.42 179 LEU A C 1
ATOM 1361 O O . LEU A 1 183 ? 28.483 10.279 27.578 1.00 49.31 179 LEU A O 1
ATOM 1366 N N . LEU A 1 184 ? 30.096 11.743 26.981 1.00 49.29 180 LEU A N 1
ATOM 1367 C CA . LEU A 1 184 ? 29.170 12.819 26.633 1.00 49.46 180 LEU A CA 1
ATOM 1368 C C . LEU A 1 184 ? 28.347 12.461 25.401 1.00 49.72 180 LEU A C 1
ATOM 1369 O O . LEU A 1 184 ? 27.152 12.754 25.338 1.00 49.44 180 LEU A O 1
ATOM 1374 N N . ARG A 1 185 ? 29.000 11.830 24.427 1.00 49.98 181 ARG A N 1
ATOM 1375 C CA . ARG A 1 185 ? 28.357 11.431 23.186 1.00 50.86 181 ARG A CA 1
ATOM 1376 C C . ARG A 1 185 ? 27.399 10.236 23.347 1.00 50.47 181 ARG A C 1
ATOM 1377 O O . ARG A 1 185 ? 26.309 10.236 22.777 1.00 50.50 181 ARG A O 1
ATOM 1385 N N . LYS A 1 186 ? 27.795 9.230 24.121 1.00 50.18 182 LYS A N 1
ATOM 1386 C CA . LYS A 1 186 ? 26.919 8.076 24.341 1.00 49.97 182 LYS A CA 1
ATOM 1387 C C . LYS A 1 186 ? 25.686 8.436 25.175 1.00 49.49 182 LYS A C 1
ATOM 1388 O O . LYS A 1 186 ? 24.554 8.183 24.761 1.00 49.37 182 LYS A O 1
ATOM 1394 N N . THR A 1 187 ? 25.907 9.028 26.347 1.00 49.04 183 THR A N 1
ATOM 1395 C CA . THR A 1 187 ? 24.793 9.467 27.185 1.00 48.42 183 THR A CA 1
ATOM 1396 C C . THR A 1 187 ? 23.972 10.547 26.471 1.00 48.21 183 THR A C 1
ATOM 1397 O O . THR A 1 187 ? 22.753 10.600 26.625 1.00 48.45 183 THR A O 1
ATOM 1401 N N . GLY A 1 188 ? 24.648 11.364 25.659 1.00 47.70 184 GLY A N 1
ATOM 1402 C CA . GLY A 1 188 ? 24.026 12.463 24.918 1.00 47.24 184 GLY A CA 1
ATOM 1403 C C . GLY A 1 188 ? 23.003 12.038 23.887 1.00 47.20 184 GLY A C 1
ATOM 1404 O O . GLY A 1 188 ? 22.266 12.871 23.359 1.00 46.76 184 GLY A O 1
ATOM 1405 N N . GLU A 1 189 ? 22.966 10.736 23.605 1.00 46.96 185 GLU A N 1
ATOM 1406 C CA . GLU A 1 189 ? 21.973 10.142 22.710 1.00 47.13 185 GLU A CA 1
ATOM 1407 C C . GLU A 1 189 ? 20.560 10.241 23.300 1.00 46.86 185 GLU A C 1
ATOM 1408 O O . GLU A 1 189 ? 19.574 10.108 22.581 1.00 47.16 185 GLU A O 1
ATOM 1414 N N . THR A 1 190 ? 20.478 10.470 24.611 1.00 46.56 186 THR A N 1
ATOM 1415 C CA . THR A 1 190 ? 19.205 10.722 25.297 1.00 46.28 186 THR A CA 1
ATOM 1416 C C . THR A 1 190 ? 19.178 12.135 25.935 1.00 46.09 186 THR A C 1
ATOM 1417 O O . THR A 1 190 ? 18.666 12.319 27.040 1.00 45.93 186 THR A O 1
ATOM 1421 N N . LYS A 1 191 ? 19.719 13.121 25.218 1.00 46.02 187 LYS A N 1
ATOM 1422 C CA . LYS A 1 191 ? 19.843 14.508 25.708 1.00 46.27 187 LYS A CA 1
ATOM 1423 C C . LYS A 1 191 ? 18.516 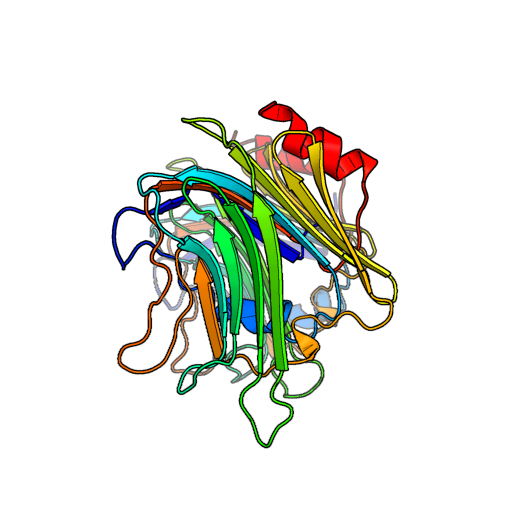15.134 26.135 1.00 46.59 187 LYS A C 1
ATOM 1424 O O . LYS A 1 191 ? 17.510 14.970 25.449 1.00 47.24 187 LYS A O 1
ATOM 1426 N N . ASP B 1 10 ? 37.808 20.559 45.864 1.00 58.14 6 ASP B N 1
ATOM 1427 C CA . ASP B 1 10 ? 38.572 21.022 47.062 1.00 57.97 6 ASP B CA 1
ATOM 1428 C C . ASP B 1 10 ? 37.882 20.691 48.392 1.00 57.76 6 ASP B C 1
ATOM 1429 O O . ASP B 1 10 ? 38.539 20.285 49.351 1.00 57.72 6 ASP B O 1
ATOM 1431 N N . GLU B 1 11 ? 36.563 20.867 48.446 1.00 57.60 7 GLU B N 1
ATOM 1432 C CA . GLU B 1 11 ? 35.838 20.794 49.715 1.00 57.78 7 GLU B CA 1
ATOM 1433 C C . GLU B 1 11 ? 35.564 19.364 50.177 1.00 57.94 7 GLU B C 1
ATOM 1434 O O . GLU B 1 11 ? 35.483 18.440 49.370 1.00 58.28 7 GLU B O 1
ATOM 1436 N N . ILE B 1 12 ? 35.441 19.191 51.487 1.00 58.11 8 ILE B N 1
ATOM 1437 C CA . ILE B 1 12 ? 35.031 17.911 52.064 1.00 57.91 8 ILE B CA 1
ATOM 1438 C C . ILE B 1 12 ? 33.511 17.862 52.256 1.00 58.01 8 ILE B C 1
ATOM 1439 O O . ILE B 1 12 ? 32.911 16.788 52.224 1.00 58.00 8 ILE B O 1
ATOM 1444 N N . ALA B 1 13 ? 32.900 19.032 52.443 1.00 58.09 9 ALA B N 1
ATOM 1445 C CA . ALA B 1 13 ? 31.442 19.155 52.488 1.00 58.27 9 ALA B CA 1
ATOM 1446 C C . ALA B 1 13 ? 30.946 20.408 51.764 1.00 58.68 9 ALA B C 1
ATOM 1447 O O . ALA B 1 13 ? 31.589 21.458 51.786 1.00 58.24 9 ALA B O 1
ATOM 1449 N N . ASN B 1 14 ? 29.786 20.268 51.128 1.00 59.45 10 ASN B N 1
ATOM 1450 C CA . ASN B 1 14 ? 29.148 21.319 50.346 1.00 60.02 10 ASN B CA 1
ATOM 1451 C C . ASN B 1 14 ? 27.664 21.379 50.693 1.00 60.02 10 ASN B C 1
ATOM 1452 O O . ASN B 1 14 ? 26.960 20.373 50.612 1.00 60.27 10 ASN B O 1
ATOM 1457 N N . TYR B 1 15 ? 27.191 22.551 51.098 1.00 60.18 11 TYR B N 1
ATOM 1458 C CA . TYR B 1 15 ? 25.758 22.770 51.335 1.00 60.10 11 TYR B CA 1
ATOM 1459 C C . TYR B 1 15 ? 25.339 24.055 50.648 1.00 60.22 11 TYR B C 1
ATOM 1460 O O . TYR B 1 15 ? 26.163 24.933 50.431 1.00 60.07 11 TYR B O 1
ATOM 1469 N N . GLY B 1 16 ? 24.064 24.170 50.297 1.00 60.33 12 GLY B N 1
ATOM 1470 C CA . GLY B 1 16 ? 23.599 25.374 49.628 1.00 60.74 12 GLY B CA 1
ATOM 1471 C C . GLY B 1 16 ? 22.124 25.411 49.311 1.00 61.09 12 GLY B C 1
ATOM 1472 O O . GLY B 1 16 ? 21.405 24.428 49.502 1.00 60.97 12 GLY B O 1
ATOM 1473 N N . ASN B 1 17 ? 21.684 26.562 48.812 1.00 61.37 13 ASN B N 1
ATOM 1474 C CA . ASN B 1 17 ? 20.285 26.791 48.471 1.00 61.62 13 ASN B CA 1
ATOM 1475 C C . ASN B 1 17 ? 19.347 26.423 49.614 1.00 61.43 13 ASN B C 1
ATOM 1476 O O . ASN B 1 17 ? 18.295 25.811 49.397 1.00 61.25 13 ASN B O 1
ATOM 1481 N N . LEU B 1 18 ? 19.756 26.780 50.831 1.00 61.16 14 LEU B N 1
ATOM 1482 C CA . LEU B 1 18 ? 18.978 26.493 52.024 1.00 60.97 14 LEU B CA 1
ATOM 1483 C C . LEU B 1 18 ? 18.193 27.719 52.470 1.00 61.14 14 LEU B C 1
ATOM 1484 O O . LEU B 1 18 ? 18.744 28.817 52.626 1.00 60.94 14 LEU B O 1
ATOM 1489 N N . LYS B 1 19 ? 16.895 27.501 52.656 1.00 61.11 15 LYS B N 1
ATOM 1490 C CA . LYS B 1 19 ? 15.974 28.488 53.181 1.00 61.26 15 LYS B CA 1
ATOM 1491 C C . LYS B 1 19 ? 15.722 28.109 54.639 1.00 60.98 15 LYS B C 1
ATOM 1492 O O . LYS B 1 19 ? 15.245 27.011 54.928 1.00 60.96 15 LYS B O 1
ATOM 1498 N N . ILE B 1 20 ? 16.080 29.007 55.554 1.00 60.96 16 ILE B N 1
ATOM 1499 C CA . ILE B 1 20 ? 15.994 28.728 56.992 1.00 60.90 16 ILE B CA 1
ATOM 1500 C C . ILE B 1 20 ? 15.086 29.735 57.710 1.00 61.23 16 ILE B C 1
ATOM 1501 O O . ILE B 1 20 ? 15.516 30.833 58.088 1.00 60.96 16 ILE B O 1
ATOM 1506 N N . THR B 1 21 ? 13.824 29.349 57.882 1.00 61.71 17 THR B N 1
ATOM 1507 C CA . THR B 1 21 ? 12.820 30.232 58.478 1.00 62.27 17 THR B CA 1
ATOM 1508 C C . THR B 1 21 ? 12.284 29.665 59.792 1.00 62.81 17 THR B C 1
ATOM 1509 O O . THR B 1 21 ? 11.687 30.386 60.583 1.00 63.01 17 THR B O 1
ATOM 1513 N N . LYS B 1 22 ? 12.515 28.375 60.018 1.00 63.67 18 LYS B N 1
ATOM 1514 C CA . LYS B 1 22 ? 11.978 27.668 61.183 1.00 64.44 18 LYS B CA 1
ATOM 1515 C C . LYS B 1 22 ? 12.908 26.535 61.613 1.00 65.15 18 LYS B C 1
ATOM 1516 O O . LYS B 1 22 ? 13.812 26.156 60.866 1.00 65.21 18 LYS B O 1
ATOM 1522 N N . GLU B 1 23 ? 12.655 25.984 62.801 1.00 65.89 19 GLU B N 1
ATOM 1523 C CA . GLU B 1 23 ? 13.514 24.965 63.415 1.00 66.81 19 GLU B CA 1
ATOM 1524 C C . GLU B 1 23 ? 13.815 23.750 62.535 1.00 67.33 19 GLU B C 1
ATOM 1525 O O . GLU B 1 23 ? 14.875 23.129 62.664 1.00 67.58 19 GLU B O 1
ATOM 1531 N N . GLU B 1 24 ? 12.895 23.409 61.645 1.00 67.84 20 GLU B N 1
ATOM 1532 C CA . GLU B 1 24 ? 13.058 22.196 60.855 1.00 68.45 20 GLU B CA 1
ATOM 1533 C C . GLU B 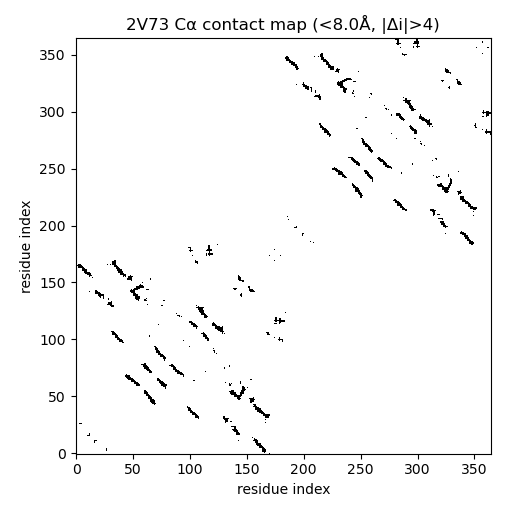1 24 ? 13.937 22.339 59.597 1.00 68.74 20 GLU B C 1
ATOM 1534 O O . GLU B 1 24 ? 14.084 21.368 58.840 1.00 68.73 20 GLU B O 1
ATOM 1540 N N . GLU B 1 25 ? 14.552 23.508 59.379 1.00 69.10 21 GLU B N 1
ATOM 1541 C CA . GLU B 1 25 ? 15.175 23.743 58.066 1.00 69.25 21 GLU B CA 1
ATOM 1542 C C . GLU B 1 25 ? 16.457 24.578 57.811 1.00 69.38 21 GLU B C 1
ATOM 1543 O O . GLU B 1 25 ? 16.616 24.992 56.659 1.00 69.67 21 GLU B O 1
ATOM 1549 N N . ARG B 1 26 ? 17.416 24.820 58.718 1.00 69.47 22 ARG B N 1
ATOM 1550 C CA . ARG B 1 26 ? 17.834 24.127 59.967 1.00 69.36 22 ARG B CA 1
ATOM 1551 C C . ARG B 1 26 ? 18.301 22.679 59.901 1.00 69.33 22 ARG B C 1
ATOM 1552 O O . ARG B 1 26 ? 17.938 21.836 60.725 1.00 69.71 22 ARG B O 1
ATOM 1560 N N . VAL B 1 27 ? 19.188 22.440 58.939 1.00 69.25 23 VAL B N 1
ATOM 1561 C CA . VAL B 1 27 ? 19.652 21.110 58.550 1.00 69.14 23 VAL B CA 1
ATOM 1562 C C . VAL B 1 27 ? 20.479 20.391 59.624 1.00 69.30 23 VAL B C 1
ATOM 1563 O O . VAL B 1 27 ? 21.434 20.937 60.178 1.00 69.27 23 VAL B O 1
ATOM 1567 N N . ASN B 1 28 ? 20.080 19.156 59.909 1.00 69.43 24 ASN B N 1
ATOM 1568 C CA . ASN B 1 28 ? 20.826 18.265 60.772 1.00 69.58 24 ASN B CA 1
ATOM 1569 C C . ASN B 1 28 ? 21.955 17.651 59.955 1.00 69.43 24 ASN B C 1
ATOM 1570 O O . ASN B 1 28 ? 21.720 16.776 59.115 1.00 69.27 24 ASN B O 1
ATOM 1575 N N . ILE B 1 29 ? 23.174 18.134 60.186 1.00 69.35 25 ILE B N 1
ATOM 1576 C CA . ILE B 1 29 ? 24.348 17.653 59.453 1.00 69.08 25 ILE B CA 1
ATOM 1577 C C . ILE B 1 29 ? 25.242 16.749 60.320 1.00 69.02 25 ILE B C 1
ATOM 1578 O O . ILE B 1 29 ? 26.459 16.657 60.114 1.00 68.77 25 ILE B O 1
ATOM 1583 N N . THR B 1 30 ? 24.602 16.070 61.272 1.00 68.97 26 THR B N 1
ATOM 1584 C CA . THR B 1 30 ? 25.257 15.150 62.206 1.00 69.03 26 THR B CA 1
ATOM 1585 C C . THR B 1 30 ? 25.843 13.917 61.511 1.00 69.01 26 THR B C 1
ATOM 1586 O O . THR B 1 30 ? 26.837 13.363 61.966 1.00 68.95 26 THR B O 1
ATOM 1590 N N . GLY B 1 31 ? 25.233 13.505 60.402 1.00 69.25 27 GLY B N 1
ATOM 1591 C CA . GLY B 1 31 ? 25.752 12.401 59.591 1.00 69.48 27 GLY B CA 1
ATOM 1592 C C . GLY B 1 31 ? 27.027 12.741 58.827 1.00 69.77 27 GLY B C 1
ATOM 1593 O O . GLY B 1 31 ? 27.644 11.863 58.213 1.00 69.93 27 GLY B O 1
ATOM 1594 N N . ASP B 1 32 ? 27.403 14.020 58.854 1.00 69.72 28 ASP B N 1
ATOM 1595 C CA . ASP B 1 32 ? 28.624 14.513 58.228 1.00 69.72 28 ASP B CA 1
ATOM 1596 C C . ASP B 1 32 ? 29.712 14.788 59.271 1.00 69.68 28 ASP B C 1
ATOM 1597 O O . ASP B 1 32 ? 30.810 15.230 58.928 1.00 69.65 28 ASP B O 1
ATOM 1602 N N . LEU 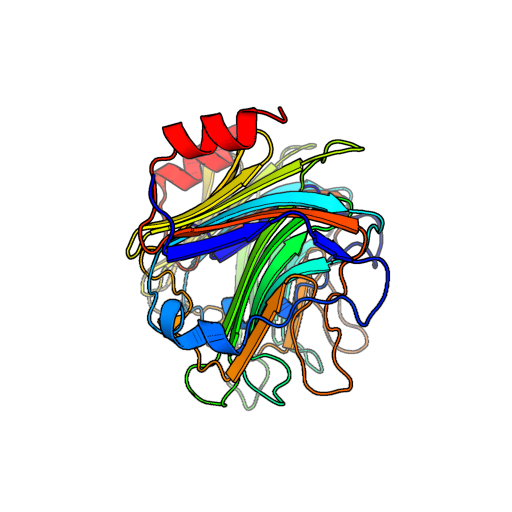B 1 33 ? 29.400 14.519 60.538 1.00 69.57 29 LEU B N 1
ATOM 1603 C CA . LEU B 1 33 ? 30.286 14.848 61.658 1.00 69.49 29 LEU B CA 1
ATOM 1604 C C . LEU B 1 33 ? 31.652 14.194 61.586 1.00 69.29 29 LEU B C 1
ATOM 1605 O O . LEU B 1 33 ? 32.664 14.849 61.824 1.00 69.43 29 LEU B O 1
ATOM 1610 N N . GLU B 1 34 ? 31.668 12.901 61.272 1.00 69.00 30 GLU B N 1
ATOM 1611 C CA . GLU B 1 34 ? 32.907 12.153 61.088 1.00 68.94 30 GLU B CA 1
ATOM 1612 C C . GLU B 1 34 ? 33.925 12.956 60.278 1.00 68.39 30 GLU B C 1
ATOM 1613 O O . GLU B 1 34 ? 35.118 12.961 60.601 1.00 68.64 30 GLU B O 1
ATOM 1619 N N . LYS B 1 35 ? 33.434 13.659 59.255 1.00 67.51 31 LYS B N 1
ATOM 1620 C CA . LYS B 1 35 ? 34.266 14.440 58.338 1.00 66.60 31 LYS B CA 1
ATOM 1621 C C . LYS B 1 35 ? 34.959 15.637 58.981 1.00 65.93 31 LYS B C 1
ATOM 1622 O O . LYS B 1 35 ? 35.991 16.096 58.485 1.00 65.87 31 LYS B O 1
ATOM 1628 N N . PHE B 1 36 ? 34.398 16.135 60.079 1.00 65.13 32 PHE B N 1
ATOM 1629 C CA . PHE B 1 36 ? 34.880 17.368 60.703 1.00 64.48 32 PHE B CA 1
ATOM 1630 C C . PHE B 1 36 ? 35.525 17.136 62.065 1.00 64.39 32 PHE B C 1
ATOM 1631 O O . PHE B 1 36 ? 36.306 17.962 62.528 1.00 64.30 32 PHE B O 1
ATOM 1639 N N . SER B 1 37 ? 35.186 16.016 62.699 1.00 64.35 33 SER B N 1
ATOM 1640 C CA . SER B 1 37 ? 35.556 15.737 64.095 1.00 64.49 33 SER B CA 1
ATOM 1641 C C . SER B 1 37 ? 37.063 15.767 64.406 1.00 64.45 33 SER B C 1
ATOM 1642 O O . SER B 1 37 ? 37.457 16.169 65.504 1.00 64.78 33 SER B O 1
ATOM 1645 N N . SER B 1 38 ? 37.898 15.342 63.460 1.00 64.16 34 SER B N 1
ATOM 1646 C CA . SER B 1 38 ? 39.346 15.315 63.699 1.00 64.12 34 SER B CA 1
ATOM 1647 C C . SER B 1 38 ? 40.104 16.464 63.029 1.00 63.55 34 SER B C 1
ATOM 1648 O O . SER B 1 38 ? 41.328 16.414 62.891 1.00 63.68 34 SER B O 1
ATOM 1651 N N . LEU B 1 39 ? 39.380 17.508 62.637 1.00 62.90 35 LEU B N 1
ATOM 1652 C CA . LEU B 1 39 ? 40.004 18.671 62.008 1.00 62.02 35 LEU B CA 1
ATOM 1653 C C . LEU B 1 39 ? 40.722 19.541 63.029 1.00 61.51 35 LEU B C 1
ATOM 1654 O O . LEU B 1 39 ? 40.118 20.011 63.996 1.00 61.35 35 LEU B O 1
ATOM 1659 N N . GLU B 1 40 ? 42.023 19.730 62.815 1.00 60.75 36 GLU B N 1
ATOM 1660 C CA . GLU B 1 40 ? 42.827 20.626 63.644 1.00 60.06 36 GLU B CA 1
ATOM 1661 C C . GLU B 1 40 ? 42.917 21.996 62.987 1.00 59.20 36 GLU B C 1
ATOM 1662 O O . GLU B 1 40 ? 43.381 22.960 63.591 1.00 59.41 36 GLU B O 1
ATOM 1668 N N . GLU B 1 41 ? 42.476 22.064 61.737 1.00 58.20 37 GLU B N 1
ATOM 1669 C CA . GLU B 1 41 ? 42.507 23.293 60.952 1.00 57.23 37 GLU B CA 1
ATOM 1670 C C . GLU B 1 41 ? 41.561 23.135 59.770 1.00 56.58 37 GLU B C 1
ATOM 1671 O O . GLU B 1 41 ? 41.122 22.023 59.458 1.00 56.60 37 GLU B O 1
ATOM 1677 N N . GLY B 1 42 ? 41.263 24.243 59.105 1.00 55.73 38 GLY B N 1
ATOM 1678 C CA . GLY B 1 42 ? 40.484 24.207 57.874 1.00 54.81 38 GLY B CA 1
ATOM 1679 C C . GLY B 1 42 ? 39.862 25.551 57.563 1.00 54.18 38 GLY B C 1
ATOM 1680 O O . GLY B 1 42 ? 40.205 26.564 58.183 1.00 54.02 38 GLY B O 1
ATOM 1681 N N . THR B 1 43 ? 38.958 25.561 56.587 1.00 53.32 39 THR B N 1
ATOM 1682 C CA . THR B 1 43 ? 38.207 26.764 56.258 1.00 52.80 39 THR B CA 1
ATOM 1683 C C . THR B 1 43 ? 36.717 26.488 56.056 1.00 51.78 39 THR B C 1
ATOM 1684 O O . THR B 1 43 ? 36.318 25.413 55.592 1.00 51.27 39 THR B O 1
ATOM 1688 N N . ILE B 1 44 ? 35.913 27.474 56.443 1.00 50.93 40 ILE B N 1
ATOM 1689 C CA . ILE B 1 44 ? 34.478 27.483 56.199 1.00 50.07 40 ILE B CA 1
ATOM 1690 C C . ILE B 1 44 ? 34.114 28.772 55.468 1.00 49.40 40 ILE B C 1
ATOM 1691 O O . ILE B 1 44 ? 34.238 29.869 56.021 1.00 48.82 40 ILE B O 1
ATOM 1696 N N . VAL B 1 45 ? 33.674 28.626 54.223 1.00 48.53 41 VAL B N 1
ATOM 1697 C CA . VAL B 1 45 ? 33.214 29.755 53.425 1.00 47.91 41 VAL B CA 1
ATOM 1698 C C . VAL B 1 45 ? 31.697 29.640 53.257 1.00 48.08 41 VAL B C 1
ATOM 1699 O O . VAL B 1 45 ? 31.173 28.559 52.974 1.00 48.09 41 VAL B O 1
ATOM 1703 N N . THR B 1 46 ? 30.990 30.750 53.460 1.00 47.81 42 THR B N 1
ATOM 1704 C CA . THR B 1 46 ? 29.534 30.720 53.410 1.00 47.32 42 THR B CA 1
ATOM 1705 C C . THR B 1 46 ? 28.937 32.013 52.865 1.00 47.19 42 THR B C 1
ATOM 1706 O O . THR B 1 46 ? 29.396 33.114 53.179 1.00 47.39 42 THR B O 1
ATOM 1710 N N . ARG B 1 47 ? 27.949 31.857 51.992 1.00 46.76 43 ARG B N 1
ATOM 1711 C CA . ARG B 1 47 ? 27.159 32.973 51.507 1.00 46.55 43 ARG B CA 1
ATOM 1712 C C . ARG B 1 47 ? 25.750 32.858 52.083 1.00 46.31 43 ARG B C 1
ATOM 1713 O O . ARG B 1 47 ? 25.163 31.783 52.079 1.00 45.76 43 ARG B O 1
ATOM 1721 N N . PHE B 1 48 ? 25.230 33.980 52.574 1.00 46.34 44 PHE B N 1
ATOM 1722 C CA . PHE B 1 48 ? 24.026 34.012 53.391 1.00 46.98 44 PHE B CA 1
ATOM 1723 C C . PHE B 1 48 ? 23.415 35.409 53.370 1.00 47.76 44 PHE B C 1
ATOM 1724 O O . PHE B 1 48 ? 24.106 36.397 53.105 1.00 47.66 44 PHE B O 1
ATOM 1732 N N . ASN B 1 49 ? 22.114 35.487 53.639 1.00 48.86 45 ASN B N 1
ATOM 1733 C CA . ASN B 1 49 ? 21.525 36.730 54.132 1.00 49.94 45 ASN B CA 1
ATOM 1734 C C . ASN B 1 49 ? 20.780 36.437 55.427 1.00 50.30 45 ASN B C 1
ATOM 1735 O O . ASN B 1 49 ? 20.284 35.330 55.620 1.00 49.97 45 ASN B O 1
ATOM 1740 N N . MET B 1 50 ? 20.753 37.404 56.334 1.00 51.28 46 MET B N 1
ATOM 1741 C CA . MET B 1 50 ? 20.144 37.175 57.641 1.00 52.42 46 MET B CA 1
ATOM 1742 C C . MET B 1 50 ? 18.856 37.978 57.828 1.00 52.97 46 MET B C 1
ATOM 1743 O O . MET B 1 50 ? 18.713 39.074 57.273 1.00 52.59 46 MET B O 1
ATOM 1748 N N . ASN B 1 51 ? 17.923 37.405 58.592 1.00 54.09 47 ASN B N 1
ATOM 1749 C CA . ASN B 1 51 ? 16.644 38.056 58.915 1.00 55.25 47 ASN B CA 1
ATOM 1750 C C . ASN B 1 51 ? 16.632 38.723 60.299 1.00 55.66 47 ASN B C 1
ATOM 1751 O O . ASN B 1 51 ? 16.005 39.765 60.471 1.00 55.93 47 ASN B O 1
ATOM 1756 N N . ASP B 1 52 ? 17.321 38.118 61.270 1.00 56.24 48 ASP B N 1
ATOM 1757 C CA . ASP B 1 52 ? 17.453 38.689 62.619 1.00 56.63 48 ASP B CA 1
ATOM 1758 C C . ASP B 1 52 ? 18.778 39.447 62.811 1.00 56.71 48 ASP B C 1
ATOM 1759 O O . ASP B 1 52 ? 19.705 39.322 62.011 1.00 56.82 48 ASP B O 1
ATOM 1764 N N . THR B 1 53 ? 18.854 40.240 63.876 1.00 56.97 49 THR B N 1
ATOM 1765 C CA . THR B 1 53 ? 20.060 41.006 64.197 1.00 56.93 49 THR B CA 1
ATOM 1766 C C . THR B 1 53 ? 20.799 40.342 65.356 1.00 56.57 49 THR B C 1
ATOM 1767 O O . THR B 1 53 ? 21.874 40.785 65.768 1.00 56.83 49 THR B O 1
ATOM 1771 N N . SER B 1 54 ? 20.208 39.276 65.878 1.00 56.18 50 SER B N 1
ATOM 1772 C CA . SER B 1 54 ? 20.754 38.557 67.014 1.00 55.78 50 SER B CA 1
ATOM 1773 C C . SER B 1 54 ? 21.969 37.712 66.631 1.00 55.73 50 SER B C 1
ATOM 1774 O O . SER B 1 54 ? 22.288 37.550 65.441 1.00 55.72 50 SER B O 1
ATOM 1777 N N . ILE B 1 55 ? 22.638 37.173 67.648 1.00 55.07 51 ILE B N 1
ATOM 1778 C CA . ILE B 1 55 ? 23.730 36.232 67.437 1.00 54.69 51 ILE B CA 1
ATOM 1779 C C . ILE B 1 55 ? 23.172 34.899 66.931 1.00 54.19 51 ILE B C 1
ATOM 1780 O O . ILE B 1 55 ? 22.358 34.244 67.596 1.00 53.66 51 ILE B O 1
ATOM 1785 N N . GLN B 1 56 ? 23.619 34.521 65.737 1.00 53.63 52 GLN B N 1
ATOM 1786 C CA . GLN B 1 56 ? 23.077 33.369 65.037 1.00 52.98 52 GLN B CA 1
ATOM 1787 C C . GLN B 1 56 ? 24.207 32.517 64.504 1.00 52.61 52 GLN B C 1
ATOM 1788 O O . GLN B 1 56 ? 25.068 33.010 63.769 1.00 52.83 52 GLN B O 1
ATOM 1794 N N . SER B 1 57 ? 24.198 31.243 64.874 1.00 52.06 53 SER B N 1
ATOM 1795 C CA . SER B 1 57 ? 25.128 30.270 64.321 1.00 51.89 53 SER B CA 1
ATOM 1796 C C . SER B 1 57 ? 24.785 29.940 62.871 1.00 51.82 53 SER B C 1
ATOM 1797 O O . SER B 1 57 ? 23.693 29.458 62.584 1.00 51.60 53 SER B O 1
ATOM 1800 N N . LEU B 1 58 ? 25.714 30.206 61.958 1.00 51.99 54 LEU B N 1
ATOM 1801 C CA . LEU B 1 58 ? 25.571 29.731 60.574 1.00 52.22 54 LEU B CA 1
ATOM 1802 C C . LEU B 1 58 ? 25.796 28.223 60.550 1.00 52.75 54 LEU B C 1
ATOM 1803 O O . LEU B 1 58 ? 25.112 27.482 59.842 1.00 52.74 54 LEU B O 1
ATOM 1808 N N . ILE B 1 59 ? 26.752 27.779 61.357 1.00 53.28 55 ILE B N 1
ATOM 1809 C CA . ILE B 1 59 ? 26.965 26.364 61.607 1.00 53.99 55 ILE B CA 1
ATOM 1810 C C . ILE B 1 59 ? 27.360 26.139 63.072 1.00 54.84 55 ILE B C 1
ATOM 1811 O O . ILE B 1 59 ? 28.161 26.887 63.643 1.00 54.45 55 ILE B O 1
ATOM 1816 N N . GLY B 1 60 ? 26.765 25.113 63.672 1.00 55.93 56 GLY B N 1
ATOM 1817 C CA . GLY B 1 60 ? 27.057 24.742 65.045 1.00 57.54 56 GLY B CA 1
ATOM 1818 C C . GLY B 1 60 ? 27.466 23.290 65.126 1.00 58.67 56 GLY B C 1
ATOM 1819 O O . GLY B 1 60 ? 26.734 22.399 64.681 1.00 58.39 56 GLY B O 1
ATOM 1820 N N . LEU B 1 61 ? 28.651 23.057 65.682 1.00 59.92 57 LEU B N 1
ATOM 1821 C CA . LEU B 1 61 ? 29.148 21.702 65.899 1.00 61.29 57 LEU B CA 1
ATOM 1822 C C . LEU B 1 61 ? 29.437 21.534 67.385 1.00 62.17 57 LEU B C 1
ATOM 1823 O O . LEU B 1 61 ? 30.153 22.346 67.975 1.00 62.17 57 LEU B O 1
ATOM 1828 N N . SER B 1 62 ? 28.864 20.490 67.985 1.00 63.40 58 SER B N 1
ATOM 1829 C CA . SER B 1 62 ? 28.836 20.365 69.443 1.00 64.47 58 SER B CA 1
ATOM 1830 C C . SER B 1 62 ? 28.579 18.954 69.971 1.00 65.64 58 SER B C 1
ATOM 1831 O O . SER B 1 62 ? 28.213 18.032 69.228 1.00 65.59 58 SER B O 1
ATOM 1834 N N . ASP B 1 63 ? 28.811 18.808 71.272 1.00 67.08 59 ASP B N 1
ATOM 1835 C CA . ASP B 1 63 ? 28.184 17.776 72.077 1.00 68.37 59 ASP B CA 1
ATOM 1836 C C . ASP B 1 63 ? 27.181 18.526 72.947 1.00 69.01 59 ASP B C 1
ATOM 1837 O O . ASP B 1 63 ? 27.481 19.610 73.463 1.00 69.09 59 ASP B O 1
ATOM 1842 N N . GLY B 1 64 ? 25.984 17.970 73.094 1.00 69.83 60 GLY B N 1
ATOM 1843 C CA . GLY B 1 64 ? 25.063 18.501 74.091 1.00 70.70 60 GLY B CA 1
ATOM 1844 C C . GLY B 1 64 ? 23.680 17.901 74.131 1.00 71.01 60 GLY B C 1
ATOM 1845 O O . GLY B 1 64 ? 22.965 18.011 73.141 1.00 71.14 60 GLY B O 1
ATOM 1846 N N . ASN B 1 65 ? 23.272 17.255 75.233 1.00 71.62 61 ASN B N 1
ATOM 1847 C CA . ASN B 1 65 ? 24.078 16.836 76.420 1.00 71.92 61 ASN B CA 1
ATOM 1848 C C . ASN B 1 65 ? 24.798 17.890 77.265 1.00 72.23 61 ASN B C 1
ATOM 1849 O O . ASN B 1 65 ? 24.391 18.170 78.395 1.00 72.38 61 ASN B O 1
ATOM 1854 N N . LYS B 1 66 ? 25.885 18.433 76.720 1.00 72.49 62 LYS B N 1
ATOM 1855 C CA . LYS B 1 66 ? 26.600 19.594 77.263 1.00 72.71 62 LYS B CA 1
ATOM 1856 C C . LYS B 1 66 ? 25.770 20.844 76.848 1.00 72.53 62 LYS B C 1
ATOM 1857 O O . LYS B 1 66 ? 24.868 20.675 76.028 1.00 72.64 62 LYS B O 1
ATOM 1863 N N . ALA B 1 67 ? 26.012 22.089 77.296 1.00 72.16 63 ALA B N 1
ATOM 1864 C CA . ALA B 1 67 ? 27.267 22.799 77.610 1.00 71.87 63 ALA B CA 1
ATOM 1865 C C . ALA B 1 67 ? 27.214 23.936 76.554 1.00 71.46 63 ALA B C 1
ATOM 1866 O O . ALA B 1 67 ? 26.223 23.966 75.823 1.00 71.65 63 ALA B O 1
ATOM 1868 N N . ASN B 1 68 ? 28.182 24.857 76.389 1.00 70.78 64 ASN B N 1
ATOM 1869 C CA . ASN B 1 68 ? 29.563 24.922 76.929 1.00 69.79 64 ASN B CA 1
ATOM 1870 C C . ASN B 1 68 ? 30.634 24.047 76.230 1.00 68.72 64 ASN B C 1
ATOM 1871 O O . ASN B 1 68 ? 31.835 24.247 76.441 1.00 68.84 64 ASN B O 1
ATOM 1876 N N . ASN B 1 69 ? 30.193 23.100 75.398 1.00 67.01 65 ASN B N 1
ATOM 1877 C CA . ASN B 1 69 ? 31.094 22.279 74.579 1.00 65.35 65 ASN B CA 1
ATOM 1878 C C . ASN B 1 69 ? 30.675 22.307 73.105 1.00 63.99 65 ASN B C 1
ATOM 1879 O O . ASN B 1 69 ? 29.932 21.431 72.634 1.00 63.83 65 ASN B O 1
ATOM 1884 N N . TYR B 1 70 ? 31.161 23.318 72.382 1.00 62.06 66 TYR B N 1
ATOM 1885 C CA . TYR B 1 70 ? 30.719 23.564 71.013 1.00 60.18 66 TYR B CA 1
ATOM 1886 C C . TYR B 1 70 ? 31.617 24.515 70.199 1.00 59.15 66 TYR B C 1
ATOM 1887 O O . TYR B 1 70 ? 32.233 25.444 70.741 1.00 58.75 66 TYR B O 1
ATOM 1896 N N . PHE B 1 71 ? 31.668 24.271 68.890 1.00 57.69 67 PHE B N 1
ATOM 1897 C CA . PHE B 1 71 ? 32.162 25.258 67.936 1.00 56.42 67 PHE B CA 1
ATOM 1898 C C . PHE B 1 71 ? 30.960 25.921 67.276 1.00 55.75 67 PHE B C 1
ATOM 1899 O O . PHE B 1 71 ? 30.019 25.250 66.857 1.00 55.71 67 PHE B O 1
ATOM 1907 N N . SER B 1 72 ? 31.003 27.241 67.185 1.00 54.97 68 SER B N 1
ATOM 1908 C CA . SER B 1 72 ? 29.947 27.993 66.532 1.00 54.36 68 SER B CA 1
ATOM 1909 C C . SER B 1 72 ? 30.540 29.154 65.744 1.00 53.68 68 SER B C 1
ATOM 1910 O O . SER B 1 72 ? 31.199 30.021 66.316 1.00 53.69 68 SER B O 1
ATOM 1913 N N . LEU B 1 73 ? 30.324 29.138 64.433 1.00 52.81 69 LEU B N 1
ATOM 1914 C CA . LEU B 1 73 ? 30.576 30.285 63.578 1.00 52.25 69 LEU B CA 1
ATOM 1915 C C . LEU B 1 73 ? 29.277 31.082 63.484 1.00 52.48 69 LEU B C 1
ATOM 1916 O O . LEU B 1 73 ? 28.232 30.538 63.134 1.00 52.09 69 LEU B O 1
ATOM 1921 N N . TYR B 1 74 ? 29.348 32.372 63.788 1.00 52.70 70 TYR B N 1
ATOM 1922 C CA . TYR B 1 74 ? 28.141 33.145 64.002 1.00 53.00 70 TYR B CA 1
ATOM 1923 C C . TYR B 1 74 ? 28.198 34.555 63.436 1.00 53.25 70 TYR B C 1
ATOM 1924 O O . TYR B 1 74 ? 29.273 35.120 63.218 1.00 53.02 70 TYR B O 1
ATOM 1933 N N . VAL B 1 75 ? 27.013 35.118 63.227 1.00 53.55 71 VAL B N 1
ATOM 1934 C CA . VAL B 1 75 ? 26.857 36.508 62.833 1.00 53.94 71 VAL B CA 1
ATOM 1935 C C . VAL B 1 75 ? 25.854 37.196 63.760 1.00 54.64 71 VAL B C 1
ATOM 1936 O O . VAL B 1 75 ? 24.955 36.554 64.314 1.00 54.61 71 VAL B O 1
ATOM 1940 N N . SER B 1 76 ? 26.038 38.498 63.941 1.00 55.74 72 SER B N 1
ATOM 1941 C CA . SER B 1 76 ? 25.085 39.358 64.644 1.00 56.65 72 SER B CA 1
ATOM 1942 C C . SER B 1 76 ? 24.710 40.424 63.650 1.00 56.94 72 SER B C 1
ATOM 1943 O O . SER B 1 76 ? 25.231 40.440 62.543 1.00 57.03 72 SER B O 1
ATOM 1946 N N . GLY B 1 77 ? 23.826 41.327 64.057 1.00 57.77 73 GLY B N 1
ATOM 1947 C CA . GLY B 1 77 ? 23.567 42.548 63.306 1.00 58.66 73 GLY B CA 1
ATOM 1948 C C . GLY B 1 77 ? 24.790 43.444 63.175 1.00 59.40 73 GLY B C 1
ATOM 1949 O O . GLY B 1 77 ? 24.888 44.226 62.226 1.00 59.95 73 GLY B O 1
ATOM 1950 N N . GLY B 1 78 ? 25.728 43.336 64.115 1.00 59.93 74 GLY B N 1
ATOM 1951 C CA . GLY B 1 78 ? 26.923 44.181 64.096 1.00 60.59 74 GLY B CA 1
ATOM 1952 C C . GLY B 1 78 ? 28.266 43.475 64.183 1.00 61.12 74 GLY B C 1
ATOM 1953 O O . GLY B 1 78 ? 29.311 44.115 64.039 1.00 61.42 74 GLY B O 1
ATOM 1954 N N . LYS B 1 79 ? 28.246 42.162 64.408 1.00 61.40 75 LYS B N 1
ATOM 1955 C CA . LYS B 1 79 ? 29.466 41.403 64.677 1.00 61.80 75 LYS B CA 1
ATOM 1956 C C . LYS B 1 79 ? 29.594 40.111 63.870 1.00 61.68 75 LYS B C 1
ATOM 1957 O O . LYS B 1 79 ? 28.593 39.464 63.552 1.00 61.59 75 LYS B O 1
ATOM 1963 N N . VAL B 1 80 ? 30.838 39.743 63.558 1.00 61.68 76 VAL B N 1
ATOM 1964 C CA . VAL B 1 80 ? 31.168 38.415 63.015 1.00 61.58 76 VAL B CA 1
ATOM 1965 C C . VAL B 1 80 ? 32.291 37.783 63.838 1.00 61.67 76 VAL B C 1
ATOM 1966 O O . VAL B 1 80 ? 33.249 38.458 64.215 1.00 61.78 76 VAL B O 1
ATOM 1970 N N . GLY B 1 81 ? 32.165 36.492 64.121 1.00 61.54 77 GLY B N 1
ATOM 1971 C CA . GLY B 1 81 ? 33.188 35.782 64.860 1.00 61.60 77 GLY B CA 1
ATOM 1972 C C . GLY B 1 81 ? 32.901 34.308 64.975 1.00 61.79 77 GLY B C 1
ATOM 1973 O O . GLY B 1 81 ? 32.005 33.780 64.313 1.00 61.82 77 GLY B O 1
ATOM 1974 N N . TYR B 1 82 ? 33.683 33.636 65.810 1.00 62.04 78 TYR B N 1
ATOM 1975 C CA . TYR B 1 82 ? 33.417 32.246 66.151 1.00 62.25 78 TYR B CA 1
ATOM 1976 C C . TYR B 1 82 ? 33.736 31.978 67.621 1.00 62.66 78 TYR B C 1
ATOM 1977 O O . TYR B 1 82 ? 34.476 32.725 68.267 1.00 62.51 78 TYR B O 1
ATOM 1986 N N . GLU B 1 83 ? 33.154 30.907 68.138 1.00 63.28 79 GLU B N 1
ATOM 1987 C CA . GLU B 1 83 ? 33.478 30.418 69.457 1.00 63.97 79 GLU B CA 1
ATOM 1988 C C . GLU B 1 83 ? 33.924 28.971 69.318 1.00 64.42 79 GLU B C 1
ATOM 1989 O O . GLU B 1 83 ? 33.585 28.292 68.338 1.00 64.20 79 GLU B O 1
ATOM 1995 N N . LEU B 1 84 ? 34.710 28.529 70.295 1.00 65.18 80 LEU B N 1
ATOM 1996 C CA . LEU B 1 84 ? 35.067 27.131 70.482 1.00 66.11 80 LEU B CA 1
ATOM 1997 C C . LEU B 1 84 ? 35.186 26.954 71.986 1.00 67.04 80 LEU B C 1
ATOM 1998 O O . LEU B 1 84 ? 35.925 27.689 72.647 1.00 67.13 80 LEU B O 1
ATOM 2003 N N . ARG B 1 85 ? 34.434 26.003 72.527 1.00 68.23 81 ARG B N 1
ATOM 2004 C CA . ARG B 1 85 ? 34.340 25.835 73.975 1.00 69.53 81 ARG B CA 1
ATOM 2005 C C . ARG B 1 85 ? 34.411 24.361 74.354 1.00 70.29 81 ARG B C 1
ATOM 2006 O O . ARG B 1 85 ? 33.865 23.515 73.648 1.00 70.21 81 ARG B O 1
ATOM 2014 N N . ARG B 1 86 ? 35.114 24.060 75.450 1.00 71.59 82 ARG B N 1
ATOM 2015 C CA . ARG B 1 86 ? 35.263 22.679 75.936 1.00 72.87 82 ARG B CA 1
ATOM 2016 C C . ARG B 1 86 ? 34.623 22.472 77.312 1.00 73.59 82 ARG B C 1
ATOM 2017 O O . ARG B 1 86 ? 34.647 23.370 78.155 1.00 73.57 82 ARG B O 1
ATOM 2025 N N . GLN B 1 87 ? 34.058 21.281 77.520 1.00 74.68 83 GLN B N 1
ATOM 2026 C CA . GLN B 1 87 ? 33.375 20.924 78.765 1.00 75.74 83 GLN B CA 1
ATOM 2027 C C . GLN B 1 87 ? 33.486 19.427 79.050 1.00 76.29 83 GLN B C 1
ATOM 2028 O O . GLN B 1 87 ? 32.579 18.651 78.722 1.00 76.22 83 GLN B O 1
ATOM 2034 N N . GLU B 1 88 ? 34.601 19.032 79.664 1.00 77.04 84 GLU B N 1
ATOM 2035 C CA . GLU B 1 88 ? 34.869 17.623 79.954 1.00 77.82 84 GLU B CA 1
ATOM 2036 C C . GLU B 1 88 ? 35.396 17.418 81.377 1.00 78.20 84 GLU B C 1
ATOM 2037 O O . GLU B 1 88 ? 34.802 17.907 82.343 1.00 78.33 84 GLU B O 1
ATOM 2043 N N . GLY B 1 89 ? 36.501 16.680 81.497 1.00 78.59 85 GLY B N 1
ATOM 2044 C CA . GLY B 1 89 ? 37.249 16.580 82.747 1.00 78.83 85 GLY B CA 1
ATOM 2045 C C . GLY B 1 89 ? 38.247 17.719 82.854 1.00 79.05 85 GLY B C 1
ATOM 2046 O O . GLY B 1 89 ? 39.271 17.595 83.531 1.00 79.34 85 GLY B O 1
ATOM 2047 N N . ASN B 1 90 ? 37.925 18.824 82.179 1.00 79.04 86 ASN B N 1
ATOM 2048 C CA . ASN B 1 90 ? 38.729 20.058 82.103 1.00 78.97 86 ASN B CA 1
ATOM 2049 C C . ASN B 1 90 ? 40.271 19.945 82.012 1.00 78.67 86 ASN B C 1
ATOM 2050 O O . ASN B 1 90 ? 40.933 19.592 82.994 1.00 78.88 86 ASN B O 1
ATOM 2055 N N . GLY B 1 91 ? 40.844 20.240 80.839 1.00 78.05 87 GLY B N 1
ATOM 2056 C CA . GLY B 1 91 ? 40.102 20.571 79.614 1.00 77.22 87 GLY B CA 1
ATOM 2057 C C . GLY B 1 91 ? 39.630 22.012 79.471 1.00 76.47 87 GLY B C 1
ATOM 2058 O O . GLY B 1 91 ? 40.374 22.876 79.008 1.00 76.32 87 GLY B O 1
ATOM 2059 N N . ASP B 1 92 ? 38.382 22.236 79.886 1.00 75.60 88 ASP B N 1
ATOM 2060 C CA . ASP B 1 92 ? 37.627 23.493 79.756 1.00 74.98 88 ASP B CA 1
ATOM 2061 C C . ASP B 1 92 ? 38.365 24.776 79.345 1.00 74.50 88 ASP B C 1
ATOM 2062 O O . ASP B 1 92 ? 39.078 25.390 80.142 1.00 74.46 88 ASP B O 1
ATOM 2067 N N . PHE B 1 93 ? 38.158 25.172 78.092 1.00 73.80 89 PHE B N 1
ATOM 2068 C CA . PHE B 1 93 ? 38.566 26.484 77.599 1.00 73.07 89 PHE B CA 1
ATOM 2069 C C . PHE B 1 93 ? 37.395 27.138 76.864 1.00 72.57 89 PHE B C 1
ATOM 2070 O O . PHE B 1 93 ? 36.563 26.445 76.284 1.00 72.49 89 PHE B O 1
ATOM 2078 N N . ASN B 1 94 ? 37.331 28.467 76.911 1.00 72.05 90 ASN B N 1
ATOM 2079 C CA . ASN B 1 94 ? 36.354 29.230 76.140 1.00 71.49 90 ASN B CA 1
ATOM 2080 C C . ASN B 1 94 ? 37.060 30.199 75.198 1.00 71.18 90 ASN B C 1
ATOM 2081 O O . ASN B 1 94 ? 37.486 31.291 75.606 1.00 71.25 90 ASN B O 1
ATOM 2086 N N . VAL B 1 95 ? 37.191 29.783 73.940 1.00 70.48 91 VAL B N 1
ATOM 2087 C CA . VAL B 1 95 ? 37.744 30.632 72.891 1.00 69.72 91 VAL B CA 1
ATOM 2088 C C . VAL B 1 95 ? 36.608 31.428 72.248 1.00 69.50 91 VAL B C 1
ATOM 2089 O O . VAL B 1 95 ? 35.526 30.889 72.002 1.00 69.65 91 VAL B O 1
ATOM 2093 N N . HIS B 1 96 ? 36.858 32.713 72.005 1.00 69.03 92 H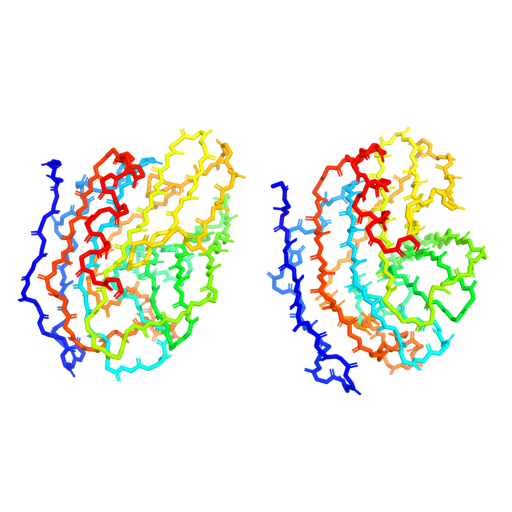IS B N 1
ATOM 2094 C CA . HIS B 1 96 ? 35.922 33.580 71.300 1.00 68.69 92 HIS B CA 1
ATOM 2095 C C . HIS B 1 96 ? 36.706 34.673 70.584 1.00 68.31 92 HIS B C 1
ATOM 2096 O O . HIS B 1 96 ? 37.357 35.495 71.222 1.00 68.38 92 HIS B O 1
ATOM 2103 N N . HIS B 1 97 ? 36.653 34.657 69.255 1.00 67.80 93 HIS B N 1
ATOM 2104 C CA . HIS B 1 97 ? 37.320 35.665 68.436 1.00 67.22 93 HIS B CA 1
ATOM 2105 C C . HIS B 1 97 ? 36.328 36.329 67.496 1.00 66.79 93 HIS B C 1
ATOM 2106 O O . HIS B 1 97 ? 35.710 35.666 66.667 1.00 66.84 93 HIS B O 1
ATOM 2113 N N . SER B 1 98 ? 36.188 37.644 67.633 1.00 66.24 94 SER B N 1
ATOM 2114 C CA . SER B 1 98 ? 35.157 38.392 66.927 1.00 65.79 94 SER B CA 1
ATOM 2115 C C . SER B 1 98 ? 35.686 39.681 66.322 1.00 65.38 94 SER B C 1
ATOM 2116 O O . SER B 1 98 ? 36.766 40.159 66.682 1.00 65.40 94 SER B O 1
ATOM 2119 N N . ALA B 1 99 ? 34.909 40.234 65.400 1.00 64.76 95 ALA B N 1
ATOM 2120 C CA . ALA B 1 99 ? 35.167 41.552 64.852 1.00 64.38 95 ALA B CA 1
ATOM 2121 C C . ALA B 1 99 ? 33.863 42.339 64.784 1.00 64.06 95 ALA B C 1
ATOM 2122 O O . ALA B 1 99 ? 32.793 41.768 64.546 1.00 63.97 95 ALA B O 1
ATOM 2124 N N . ASP B 1 100 ? 33.955 43.646 65.018 1.00 63.82 96 ASP B N 1
ATOM 2125 C CA . ASP B 1 100 ? 32.839 44.544 64.770 1.00 63.42 96 ASP B CA 1
ATOM 2126 C C . ASP B 1 100 ? 32.879 44.842 63.289 1.00 62.85 96 ASP B C 1
ATOM 2127 O O . ASP B 1 100 ? 33.879 45.358 62.779 1.00 63.02 96 ASP B O 1
ATOM 2132 N N . VAL B 1 101 ? 31.803 44.486 62.595 1.00 62.02 97 VAL B N 1
ATOM 2133 C CA . VAL B 1 101 ? 31.735 44.638 61.145 1.00 61.04 97 VAL B CA 1
ATOM 2134 C C . VAL B 1 101 ? 30.438 45.292 60.711 1.00 60.85 97 VAL B C 1
ATOM 2135 O O . VAL B 1 101 ? 29.472 45.340 61.467 1.00 60.52 97 VAL B O 1
ATOM 2139 N N . THR B 1 102 ? 30.429 45.789 59.482 1.00 60.63 98 THR B N 1
ATOM 2140 C CA . THR B 1 102 ? 29.218 46.301 58.878 1.00 60.67 98 THR B CA 1
ATOM 2141 C C . THR B 1 102 ? 28.839 45.409 57.695 1.00 60.01 98 THR B C 1
ATOM 2142 O O . THR B 1 102 ? 29.417 45.507 56.615 1.00 60.19 98 THR B O 1
ATOM 2146 N N . PHE B 1 103 ? 27.877 44.519 57.932 1.00 59.30 99 PHE B N 1
ATOM 2147 C CA . PHE B 1 103 ? 27.385 43.589 56.928 1.00 58.48 99 PHE B CA 1
ATOM 2148 C C . PHE B 1 103 ? 26.599 44.343 55.885 1.00 58.49 99 PHE B C 1
ATOM 2149 O O . PHE B 1 103 ? 26.089 45.433 56.168 1.00 58.76 99 PHE B O 1
ATOM 2157 N N . ASN B 1 104 ? 26.497 43.761 54.687 1.00 58.03 100 ASN B N 1
ATOM 2158 C CA . ASN B 1 104 ? 25.504 44.184 53.705 1.00 57.80 100 ASN B CA 1
ATOM 2159 C C . ASN B 1 104 ? 24.119 43.871 54.259 1.00 57.62 100 ASN B C 1
ATOM 2160 O O . ASN B 1 104 ? 23.940 42.871 54.961 1.00 57.39 100 ASN B O 1
ATOM 2165 N N . ARG B 1 105 ? 23.146 44.727 53.950 1.00 57.50 101 ARG B N 1
ATOM 2166 C CA . ARG B 1 105 ? 21.760 44.499 54.360 1.00 57.47 101 ARG B CA 1
ATOM 2167 C C . ARG B 1 105 ? 21.222 43.202 53.749 1.00 56.49 101 ARG B C 1
ATOM 2168 O O . ARG B 1 105 ? 20.458 42.473 54.383 1.00 56.34 101 ARG B O 1
ATOM 2176 N N . GLY B 1 106 ? 21.649 42.916 52.522 1.00 55.65 102 GLY B N 1
ATOM 2177 C CA . GLY B 1 106 ? 21.205 41.729 51.808 1.00 54.45 102 GLY B CA 1
ATOM 2178 C C . GLY B 1 106 ? 22.191 40.592 51.947 1.00 53.55 102 GLY B C 1
ATOM 2179 O O . GLY B 1 106 ? 22.471 40.127 53.053 1.00 53.20 102 GLY B O 1
ATOM 2180 N N . ILE B 1 107 ? 22.728 40.164 50.811 1.00 52.73 103 ILE B N 1
ATOM 2181 C CA . ILE B 1 107 ? 23.616 39.011 50.745 1.00 52.21 103 ILE B CA 1
ATOM 2182 C C . ILE B 1 107 ? 25.029 39.344 51.240 1.00 51.50 103 ILE B C 1
ATOM 2183 O O . ILE B 1 107 ? 25.540 40.442 51.006 1.00 51.11 103 ILE B O 1
ATOM 2188 N N . ASN B 1 108 ? 25.628 38.387 51.945 1.00 50.58 104 ASN B N 1
ATOM 2189 C CA . ASN B 1 108 ? 26.963 38.528 52.504 1.00 49.98 104 ASN B CA 1
ATOM 2190 C C . ASN B 1 108 ? 27.754 37.249 52.305 1.00 49.47 104 ASN B C 1
ATOM 2191 O O . ASN B 1 108 ? 27.185 36.167 52.313 1.00 48.82 104 ASN B O 1
ATOM 2196 N N . THR B 1 109 ? 29.067 37.381 52.149 1.00 49.35 105 THR B N 1
ATOM 2197 C CA . THR B 1 109 ? 29.957 36.229 52.048 1.00 49.46 105 THR B CA 1
ATOM 2198 C C . THR B 1 109 ? 31.076 36.308 53.073 1.00 49.24 105 THR B C 1
ATOM 2199 O O . THR B 1 109 ? 31.830 37.277 53.104 1.00 49.34 105 THR B O 1
ATOM 2203 N N . LEU B 1 110 ? 31.175 35.283 53.912 1.00 49.02 106 LEU B N 1
ATOM 2204 C CA . LEU B 1 110 ? 32.234 35.222 54.896 1.00 48.92 106 LEU B CA 1
ATOM 2205 C C . LEU B 1 110 ? 33.044 33.934 54.831 1.00 48.88 106 LEU B C 1
ATOM 2206 O O . LEU B 1 110 ? 32.587 32.919 54.296 1.00 48.64 106 LEU B O 1
ATOM 2211 N N . ALA B 1 111 ? 34.262 34.002 55.364 1.00 48.71 107 ALA B N 1
ATOM 2212 C CA . ALA B 1 111 ? 35.126 32.837 55.501 1.00 48.56 107 ALA B CA 1
ATOM 2213 C C . ALA B 1 111 ? 35.838 32.877 56.841 1.00 48.58 107 ALA B C 1
ATOM 2214 O O . ALA B 1 111 ? 36.294 33.930 57.272 1.00 48.48 107 ALA B O 1
ATOM 2216 N N . LEU B 1 112 ? 35.892 31.728 57.508 1.00 48.97 108 LEU B N 1
ATOM 2217 C CA . LEU B 1 112 ? 36.752 31.532 58.669 1.00 49.49 108 LEU B CA 1
ATOM 2218 C C . LEU B 1 112 ? 37.894 30.622 58.248 1.00 49.90 108 LEU B C 1
ATOM 2219 O O . LEU B 1 112 ? 37.670 29.515 57.786 1.00 50.08 108 LEU B O 1
ATOM 2224 N N . LYS B 1 113 ? 39.118 31.109 58.396 1.00 50.68 109 LYS B N 1
ATOM 2225 C CA . LYS B 1 113 ? 40.309 30.333 58.059 1.00 51.14 109 LYS B CA 1
ATOM 2226 C C . LYS B 1 113 ? 41.063 30.003 59.339 1.00 51.32 109 LYS B C 1
ATOM 2227 O O . LYS B 1 113 ? 41.481 30.902 60.068 1.00 51.36 109 LYS B O 1
ATOM 2233 N N . ILE B 1 114 ? 41.200 28.715 59.631 1.00 51.58 110 ILE B N 1
ATOM 2234 C CA . ILE B 1 114 ? 42.026 28.293 60.763 1.00 52.24 110 ILE B CA 1
ATOM 2235 C C . ILE B 1 114 ? 43.236 27.485 60.271 1.00 52.57 110 ILE B C 1
ATOM 2236 O O . ILE B 1 114 ? 43.092 26.486 59.568 1.00 52.26 110 ILE B O 1
ATOM 2241 N N . GLU B 1 115 ? 44.429 27.957 60.619 1.00 53.14 111 GLU B N 1
ATOM 2242 C CA . GLU B 1 115 ? 45.660 27.282 60.223 1.00 53.70 111 GLU B CA 1
ATOM 2243 C C . GLU B 1 115 ? 46.437 26.849 61.457 1.00 53.84 111 GLU B C 1
ATOM 2244 O O . GLU B 1 115 ? 46.839 27.684 62.272 1.00 53.93 111 GLU B O 1
ATOM 2250 N N . LYS B 1 116 ? 46.614 25.537 61.597 1.00 54.28 112 LYS B N 1
ATOM 2251 C CA . LYS B 1 116 ? 47.421 24.955 62.670 1.00 54.88 112 LYS B CA 1
ATOM 2252 C C . LYS B 1 116 ? 48.796 25.632 62.701 1.00 54.79 112 LYS B C 1
ATOM 2253 O O . LYS B 1 116 ? 49.439 25.787 61.661 1.00 54.54 112 LYS B O 1
ATOM 2259 N N . GLY B 1 117 ? 49.219 26.049 63.890 1.00 54.71 113 GLY B N 1
ATOM 2260 C CA . GLY B 1 117 ? 50.521 26.666 64.079 1.00 54.58 113 GLY B CA 1
ATOM 2261 C C . GLY B 1 117 ? 50.550 28.159 63.820 1.00 54.88 113 GLY B C 1
ATOM 2262 O O . GLY B 1 117 ? 51.552 28.817 64.111 1.00 54.97 113 GLY B O 1
ATOM 2263 N N . ILE B 1 118 ? 49.462 28.700 63.269 1.00 54.82 114 ILE B N 1
ATOM 2264 C CA . ILE B 1 118 ? 49.407 30.124 62.913 1.00 54.75 114 ILE B CA 1
ATOM 2265 C C . ILE B 1 118 ? 48.294 30.902 63.640 1.00 55.11 114 ILE B C 1
ATOM 2266 O O . ILE B 1 118 ? 48.571 31.923 64.281 1.00 55.13 114 ILE B O 1
ATOM 2271 N N . GLY B 1 119 ? 47.050 30.425 63.536 1.00 55.07 115 GLY B N 1
ATOM 2272 C CA . GLY B 1 119 ? 45.895 31.130 64.110 1.00 55.04 115 GLY B CA 1
ATOM 2273 C C . GLY B 1 119 ? 44.678 31.194 63.194 1.00 54.91 115 GLY B C 1
ATOM 2274 O O . GLY B 1 119 ? 44.417 30.263 62.435 1.00 54.57 115 GLY B O 1
ATOM 2275 N N . ALA B 1 120 ? 43.941 32.302 63.264 1.00 54.95 116 ALA B N 1
ATOM 2276 C CA . ALA B 1 120 ? 42.658 32.430 62.555 1.00 55.40 116 ALA B CA 1
ATOM 2277 C C . ALA B 1 120 ? 42.532 33.716 61.755 1.00 55.50 116 ALA B C 1
ATOM 2278 O O . ALA B 1 120 ? 43.021 34.775 62.171 1.00 56.04 116 ALA B O 1
ATOM 2280 N N . LYS B 1 121 ? 41.880 33.615 60.600 1.00 55.51 117 LYS B N 1
ATOM 2281 C CA . LYS B 1 121 ? 41.538 34.790 59.787 1.00 55.45 117 LYS B CA 1
ATOM 2282 C C . LYS B 1 121 ? 40.067 34.764 59.379 1.00 54.91 117 LYS B C 1
ATOM 2283 O O . LYS B 1 121 ? 39.554 33.728 58.954 1.00 54.76 117 LYS B O 1
ATOM 2289 N N . ILE B 1 122 ? 39.404 35.909 59.512 1.00 54.56 118 ILE B N 1
ATOM 2290 C CA . ILE B 1 122 ? 38.007 36.068 59.083 1.00 54.04 118 ILE B CA 1
ATOM 2291 C C . ILE B 1 122 ? 37.944 37.044 57.916 1.00 53.74 118 ILE B C 1
ATOM 2292 O O . ILE B 1 122 ? 38.520 38.123 57.973 1.00 53.97 118 ILE B O 1
ATOM 2297 N N . PHE B 1 123 ? 37.257 36.652 56.853 1.00 53.50 119 PHE B N 1
ATOM 2298 C CA . PHE B 1 123 ? 37.072 37.512 55.694 1.00 53.41 119 PHE B CA 1
ATOM 2299 C C . PHE B 1 123 ? 35.586 37.809 55.522 1.00 53.60 119 PHE B C 1
ATOM 2300 O O . PHE B 1 123 ? 34.751 36.935 55.715 1.00 53.66 119 PHE B O 1
ATOM 2308 N N . LEU B 1 124 ? 35.257 39.053 55.194 1.00 53.91 120 LEU B N 1
ATOM 2309 C CA . LEU B 1 124 ? 33.875 39.424 54.929 1.00 54.22 120 LEU B CA 1
ATOM 2310 C C . LEU B 1 124 ? 33.812 40.353 53.734 1.00 54.89 120 LEU B C 1
ATOM 2311 O O . LEU B 1 124 ? 34.417 41.426 53.739 1.00 54.88 120 LEU B O 1
ATOM 2316 N N . ASN B 1 125 ? 33.081 39.917 52.710 1.00 55.68 121 ASN B N 1
ATOM 2317 C CA . ASN B 1 125 ? 32.839 40.700 51.493 1.00 56.29 121 ASN B CA 1
ATOM 2318 C C . ASN B 1 125 ? 34.108 41.292 50.852 1.00 57.08 121 ASN B C 1
ATOM 2319 O O . ASN B 1 125 ? 34.146 42.460 50.453 1.00 57.17 121 ASN B O 1
ATOM 2324 N N . GLY B 1 126 ? 35.148 40.472 50.756 1.00 58.07 122 GLY B N 1
ATOM 2325 C CA . GLY B 1 126 ? 36.392 40.878 50.099 1.00 59.43 122 GLY B CA 1
ATOM 2326 C C . GLY B 1 126 ? 37.316 41.671 50.999 1.00 60.35 122 GLY B C 1
ATOM 2327 O O . GLY B 1 126 ? 38.169 42.425 50.517 1.00 60.64 122 GLY B O 1
ATOM 2328 N N . SER B 1 127 ? 37.149 41.499 52.308 1.00 60.92 123 SER B N 1
ATOM 2329 C CA . SER B 1 127 ? 38.029 42.139 53.280 1.00 61.56 123 SER B CA 1
ATOM 2330 C C . SER B 1 127 ? 38.381 41.215 54.426 1.00 61.64 123 SER B C 1
ATOM 2331 O O . SER B 1 127 ? 37.525 40.520 54.966 1.00 61.37 123 SER B O 1
ATOM 2334 N N . LEU B 1 128 ? 39.662 41.202 54.774 1.00 62.05 124 LEU B N 1
ATOM 2335 C CA . LEU B 1 128 ? 40.128 40.540 55.981 1.00 62.26 124 LEU B CA 1
ATOM 2336 C C . LEU B 1 128 ? 39.748 41.451 57.138 1.00 62.29 124 LEU B C 1
ATOM 2337 O O . LEU B 1 128 ? 40.254 42.571 57.256 1.00 62.42 124 LEU B O 1
ATOM 2342 N N . VAL B 1 129 ? 38.831 40.977 57.973 1.00 62.38 125 VAL B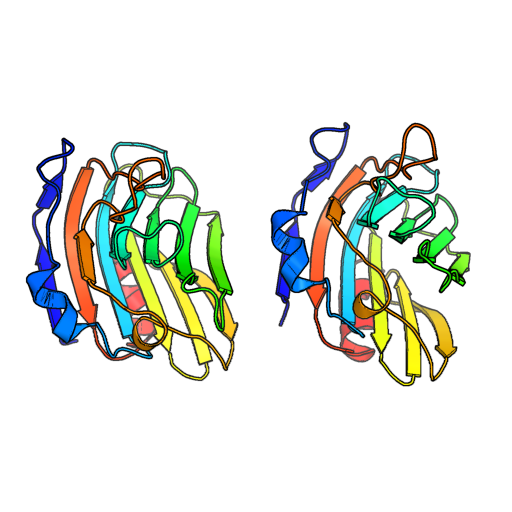 N 1
ATOM 2343 C CA . VAL B 1 129 ? 38.299 41.793 59.064 1.00 62.20 125 VAL B CA 1
ATOM 2344 C C . VAL B 1 129 ? 38.912 41.431 60.418 1.00 62.40 125 VAL B C 1
ATOM 2345 O O . VAL B 1 129 ? 38.854 42.215 61.366 1.00 62.42 125 VAL B O 1
ATOM 2349 N N . LYS B 1 130 ? 39.507 40.246 60.494 1.00 62.62 126 LYS B N 1
ATOM 2350 C CA . LYS B 1 130 ? 40.076 39.753 61.741 1.00 62.88 126 LYS B CA 1
ATOM 2351 C C . LYS B 1 130 ? 41.306 38.888 61.482 1.00 62.84 126 LYS B C 1
ATOM 2352 O O . LYS B 1 130 ? 41.216 37.872 60.799 1.00 62.75 126 LYS B O 1
ATOM 2358 N N . THR B 1 131 ? 42.454 39.321 62.005 1.00 62.92 127 THR B N 1
ATOM 2359 C CA . THR B 1 131 ? 43.642 38.476 62.071 1.00 62.86 127 THR B CA 1
ATOM 2360 C C . THR B 1 131 ? 43.912 38.101 63.526 1.00 63.01 127 THR B C 1
ATOM 2361 O O . THR B 1 131 ? 44.102 38.966 64.388 1.00 62.85 127 THR B O 1
ATOM 2365 N N . VAL B 1 132 ? 43.906 36.800 63.787 1.00 63.04 128 VAL B N 1
ATOM 2366 C CA . VAL B 1 132 ? 44.264 36.276 65.087 1.00 63.30 128 VAL B CA 1
ATOM 2367 C C . VAL B 1 132 ? 45.590 35.535 64.939 1.00 63.62 128 VAL B C 1
ATOM 2368 O O . VAL B 1 132 ? 45.714 34.620 64.117 1.00 63.31 128 VAL B O 1
ATOM 2372 N N . SER B 1 133 ? 46.585 35.965 65.713 1.00 63.99 129 SER B N 1
ATOM 2373 C CA . SER B 1 133 ? 47.855 35.251 65.805 1.00 64.28 129 SER B CA 1
ATOM 2374 C C . SER B 1 133 ? 47.844 34.361 67.041 1.00 64.35 129 SER B C 1
ATOM 2375 O O . SER B 1 133 ? 47.803 34.846 68.174 1.00 64.41 129 SER B O 1
ATOM 2378 N N . ASP B 1 134 ? 47.852 33.055 66.805 1.00 64.48 130 ASP B N 1
ATOM 2379 C CA . ASP B 1 134 ? 47.908 32.064 67.874 1.00 64.77 130 ASP B CA 1
ATOM 2380 C C . ASP B 1 134 ? 48.568 30.812 67.308 1.00 64.68 130 ASP B C 1
ATOM 2381 O O . ASP B 1 134 ? 47.934 30.061 66.570 1.00 64.82 130 ASP B O 1
ATOM 2386 N N . PRO B 1 135 ? 49.862 30.606 67.622 1.00 64.65 131 PRO B N 1
ATOM 2387 C CA . PRO B 1 135 ? 50.574 29.396 67.202 1.00 64.41 131 PRO B CA 1
ATOM 2388 C C . PRO B 1 135 ? 49.932 28.114 67.729 1.00 64.13 131 PRO B C 1
ATOM 2389 O O . PRO B 1 135 ? 50.056 27.064 67.102 1.00 63.99 131 PRO B O 1
ATOM 2393 N N . ASN B 1 136 ? 49.244 28.214 68.863 1.00 64.08 132 ASN B N 1
ATOM 2394 C CA . ASN B 1 136 ? 48.585 27.068 69.492 1.00 64.20 132 ASN B CA 1
ATOM 2395 C C . ASN B 1 136 ? 47.061 27.095 69.356 1.00 64.07 132 ASN B C 1
ATOM 2396 O O . ASN B 1 136 ? 46.341 26.777 70.311 1.00 64.26 132 ASN B O 1
ATOM 2401 N N . ILE B 1 137 ? 46.581 27.472 68.170 1.00 63.55 133 ILE B N 1
ATOM 2402 C CA . ILE B 1 137 ? 45.146 27.546 67.885 1.00 63.11 133 ILE B CA 1
ATOM 2403 C C . ILE B 1 137 ? 44.503 26.158 67.875 1.00 63.13 133 ILE B C 1
ATOM 2404 O O . ILE B 1 137 ? 45.036 25.218 67.279 1.00 63.09 133 ILE B O 1
ATOM 2409 N N . LYS B 1 138 ? 43.368 26.037 68.559 1.00 63.11 134 LYS B N 1
ATOM 2410 C CA . LYS B 1 138 ? 42.586 24.797 68.563 1.00 62.92 134 LYS B CA 1
ATOM 2411 C C . LYS B 1 138 ? 41.449 24.796 67.526 1.00 62.50 134 LYS B C 1
ATOM 2412 O O . LYS B 1 138 ? 40.951 25.847 67.120 1.00 62.33 134 LYS B O 1
ATOM 2418 N N . PHE B 1 139 ? 41.048 23.606 67.100 1.00 62.08 135 PHE B N 1
ATOM 2419 C CA . PHE B 1 139 ? 39.889 23.459 66.228 1.00 61.92 135 PHE B CA 1
ATOM 2420 C C . PHE B 1 139 ? 39.002 22.292 66.710 1.00 62.13 135 PHE B C 1
ATOM 2421 O O . PHE B 1 139 ? 38.814 22.115 67.918 1.00 62.14 135 PHE B O 1
ATOM 2429 N N . LEU B 1 140 ? 38.466 21.507 65.781 1.00 62.35 136 LEU B N 1
ATOM 2430 C CA . LEU B 1 140 ? 37.418 20.536 66.098 1.00 62.62 136 LEU B CA 1
ATOM 2431 C C . LEU B 1 140 ? 37.951 19.293 66.805 1.00 63.25 136 LEU B C 1
ATOM 2432 O O . LEU B 1 140 ? 37.286 18.736 67.683 1.00 63.32 136 LEU B O 1
ATOM 2437 N N . ASN B 1 141 ? 39.160 18.882 66.424 1.00 63.88 137 ASN B N 1
ATOM 2438 C CA . ASN B 1 141 ? 39.901 17.806 67.089 1.00 64.33 137 ASN B CA 1
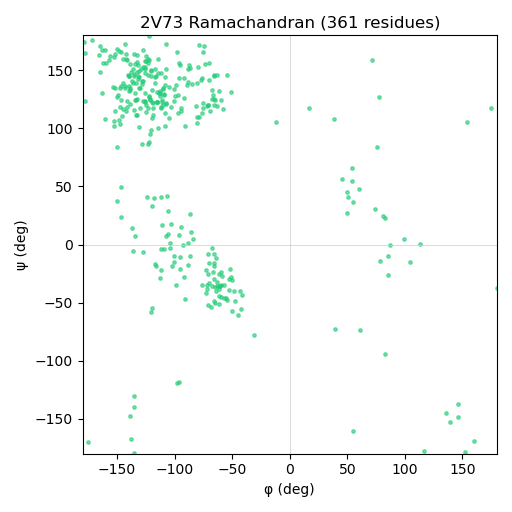ATOM 2439 C C . ASN B 1 141 ? 39.973 17.974 68.614 1.00 64.36 137 ASN B C 1
ATOM 2440 O O . ASN B 1 141 ? 40.018 16.986 69.345 1.00 64.61 137 ASN B O 1
ATOM 2445 N N . ALA B 1 142 ? 39.965 19.221 69.081 1.00 64.48 138 ALA B N 1
ATOM 2446 C CA . ALA B 1 142 ? 40.099 19.525 70.509 1.00 64.74 138 ALA B CA 1
ATOM 2447 C C . ALA B 1 142 ? 38.872 19.189 71.361 1.00 65.04 138 ALA B C 1
ATOM 2448 O O . ALA B 1 142 ? 38.993 19.024 72.578 1.00 65.59 138 ALA B O 1
ATOM 2450 N N . ILE B 1 143 ? 37.697 19.094 70.741 1.00 65.11 139 ILE B N 1
ATOM 2451 C CA . ILE B 1 143 ? 36.454 18.856 71.496 1.00 64.90 139 ILE B CA 1
ATOM 2452 C C . ILE B 1 143 ? 35.662 17.646 71.006 1.00 64.95 139 ILE B C 1
ATOM 2453 O O . ILE B 1 143 ? 35.752 17.263 69.837 1.00 64.73 139 ILE B O 1
ATOM 2458 N N . ASN B 1 144 ? 34.898 17.039 71.914 1.00 65.06 140 ASN B N 1
ATOM 2459 C CA . ASN B 1 144 ? 33.985 15.961 71.543 1.00 65.36 140 ASN B CA 1
ATOM 2460 C C . ASN B 1 144 ? 32.737 16.520 70.865 1.00 65.44 140 ASN B C 1
ATOM 2461 O O . ASN B 1 144 ? 32.244 17.592 71.236 1.00 65.26 140 ASN B O 1
ATOM 2466 N N . LEU B 1 145 ? 32.238 15.786 69.872 1.00 65.48 141 LEU B N 1
ATOM 2467 C CA . LEU B 1 145 ? 31.112 16.239 69.066 1.00 65.49 141 LEU B CA 1
ATOM 2468 C C . LEU B 1 145 ? 30.147 15.095 68.803 1.00 65.73 141 LEU B C 1
ATOM 2469 O O . LEU B 1 145 ? 30.569 13.991 68.430 1.00 65.71 141 LEU B O 1
ATOM 2474 N N . ASN B 1 146 ? 28.856 15.366 68.996 1.00 65.87 142 ASN B N 1
ATOM 2475 C CA . ASN B 1 146 ? 27.793 14.402 68.673 1.00 65.99 142 ASN B CA 1
ATOM 2476 C C . ASN B 1 146 ? 26.584 15.015 67.945 1.00 65.82 142 ASN B C 1
ATOM 2477 O O . ASN B 1 146 ? 25.675 14.300 67.505 1.00 65.91 142 ASN B O 1
ATOM 2482 N N . SER B 1 147 ? 26.597 16.337 67.801 1.00 65.38 143 SER B N 1
ATOM 2483 C CA . SER B 1 147 ? 25.532 17.044 67.112 1.00 64.79 143 SER B CA 1
ATOM 2484 C C . SER B 1 147 ? 26.108 18.114 66.176 1.00 64.41 143 SER B C 1
ATOM 2485 O O . SER B 1 147 ? 27.067 18.812 66.534 1.00 64.26 143 SER B O 1
ATOM 2488 N N . GLY B 1 148 ? 25.523 18.226 64.982 1.00 63.75 144 GLY B N 1
ATOM 2489 C CA . GLY B 1 148 ? 25.941 19.217 63.990 1.00 63.00 144 GLY B CA 1
ATOM 2490 C C . GLY B 1 148 ? 24.776 19.835 63.233 1.00 62.68 144 GLY B C 1
ATOM 2491 O O . GLY B 1 148 ? 23.988 19.123 62.601 1.00 62.56 144 GLY B O 1
ATOM 2492 N N . PHE B 1 149 ? 24.677 21.164 63.288 1.00 62.15 145 PHE B N 1
ATOM 2493 C CA . PHE B 1 149 ? 23.585 21.887 62.640 1.00 61.73 145 PHE B CA 1
ATOM 2494 C C . PHE B 1 149 ? 24.027 23.078 61.798 1.00 61.26 145 PHE B C 1
ATOM 2495 O O . PHE B 1 149 ? 24.992 23.768 62.128 1.00 61.02 145 PHE B O 1
ATOM 2503 N N . ILE B 1 150 ? 23.305 23.296 60.704 1.00 60.62 146 ILE B N 1
ATOM 2504 C CA . ILE B 1 150 ? 23.327 24.561 59.997 1.00 60.14 146 ILE B CA 1
ATOM 2505 C C . ILE B 1 150 ? 22.112 25.337 60.501 1.00 60.15 146 ILE B C 1
ATOM 2506 O O . ILE B 1 150 ? 20.997 24.813 60.523 1.00 59.64 146 ILE B O 1
ATOM 2511 N N . GLY B 1 151 ? 22.336 26.575 60.927 1.00 60.20 147 GLY B N 1
ATOM 2512 C CA . GLY B 1 151 ? 21.261 27.417 61.418 1.00 60.51 147 GLY B CA 1
ATOM 2513 C C . GLY B 1 151 ? 21.223 27.566 62.925 1.00 60.78 147 GLY B C 1
ATOM 2514 O O . GLY B 1 151 ? 20.555 28.458 63.439 1.00 60.61 147 GLY B O 1
ATOM 2515 N N . LYS B 1 152 ? 21.943 26.701 63.636 1.00 61.13 148 LYS B N 1
ATOM 2516 C CA . LYS B 1 152 ? 21.972 26.737 65.101 1.00 61.74 148 LYS B CA 1
ATOM 2517 C C . LYS B 1 152 ? 23.124 25.917 65.682 1.00 62.14 148 LYS B C 1
ATOM 2518 O O . LYS B 1 152 ? 23.798 25.177 64.962 1.00 61.97 148 LYS B O 1
ATOM 2524 N N . THR B 1 153 ? 23.333 26.051 66.991 1.00 62.88 149 THR B N 1
ATOM 2525 C CA . THR B 1 153 ? 24.234 25.165 67.727 1.00 63.81 149 THR B CA 1
ATOM 2526 C C . THR B 1 153 ? 23.465 24.413 68.811 1.00 64.46 149 THR B C 1
ATOM 2527 O O . THR B 1 153 ? 23.000 25.012 69.779 1.00 64.34 149 THR B O 1
ATOM 2531 N N . ASP B 1 154 ? 23.328 23.103 68.627 1.00 65.70 150 ASP B N 1
ATOM 2532 C CA . ASP B 1 154 ? 22.635 22.243 69.578 1.00 67.16 150 ASP B CA 1
ATOM 2533 C C . ASP B 1 154 ? 23.316 22.251 70.955 1.00 68.30 150 ASP B C 1
ATOM 2534 O O . ASP B 1 154 ? 24.542 22.115 71.067 1.00 68.59 150 ASP B O 1
ATOM 2539 N N . ARG B 1 155 ? 22.505 22.423 71.997 1.00 69.52 151 ARG B N 1
ATOM 2540 C CA . ARG B 1 155 ? 23.001 22.546 73.367 1.00 70.68 151 ARG B CA 1
ATOM 2541 C C . ARG B 1 155 ? 22.120 21.745 74.344 1.00 71.65 151 ARG B C 1
ATOM 2542 O O . ARG B 1 155 ? 21.306 20.914 73.917 1.00 71.94 151 ARG B O 1
ATOM 2550 N N . ALA B 1 156 ? 22.302 21.968 75.645 1.00 72.56 152 ALA B N 1
ATOM 2551 C CA . ALA B 1 156 ? 21.519 21.263 76.664 1.00 73.32 152 ALA B CA 1
ATOM 2552 C C . ALA B 1 156 ? 20.316 22.082 77.129 1.00 73.86 152 ALA B C 1
ATOM 2553 O O . ALA B 1 156 ? 20.395 23.311 77.243 1.00 73.84 152 ALA B O 1
ATOM 2555 N N . ASN B 1 157 ? 19.214 21.379 77.401 1.00 74.37 153 ASN B N 1
ATOM 2556 C CA . ASN B 1 157 ? 18.007 21.938 78.048 1.00 74.75 153 ASN B CA 1
ATOM 2557 C C . ASN B 1 157 ? 17.545 23.362 77.663 1.00 74.53 153 ASN B C 1
ATOM 2558 O O . ASN B 1 157 ? 16.544 23.506 76.955 1.00 74.73 153 ASN B O 1
ATOM 2563 N N . GLY B 1 158 ? 18.256 24.401 78.108 1.00 74.19 154 GLY B N 1
ATOM 2564 C CA . GLY B 1 158 ? 17.775 25.772 77.910 1.00 73.55 154 GLY B CA 1
ATOM 2565 C C . GLY B 1 158 ? 18.764 26.914 77.768 1.00 73.12 154 GLY B C 1
ATOM 2566 O O . GLY B 1 158 ? 18.505 28.020 78.256 1.00 73.37 154 GLY B O 1
ATOM 2567 N N . TYR B 1 159 ? 19.886 26.667 77.096 1.00 72.43 155 TYR B N 1
ATOM 2568 C CA . TYR B 1 159 ? 20.841 27.736 76.786 1.00 71.57 155 TYR B CA 1
ATOM 2569 C C . TYR B 1 159 ? 20.590 28.261 75.375 1.00 70.60 155 TYR B C 1
ATOM 2570 O O . TYR B 1 159 ? 20.035 27.544 74.534 1.00 70.35 155 TYR B O 1
ATOM 2579 N N . ASN B 1 160 ? 21.010 29.504 75.124 1.00 69.31 156 ASN B N 1
ATOM 2580 C CA . ASN B 1 160 ? 20.826 30.148 73.819 1.00 68.10 156 ASN B CA 1
ATOM 2581 C C . ASN B 1 160 ? 21.469 29.347 72.697 1.00 67.45 156 ASN B C 1
ATOM 2582 O O . ASN B 1 160 ? 22.689 29.158 72.671 1.00 67.54 156 ASN B O 1
ATOM 2587 N N . GLU B 1 161 ? 20.637 28.877 71.773 1.00 66.26 157 GLU B N 1
ATOM 2588 C CA . GLU B 1 161 ? 21.099 28.029 70.687 1.00 64.94 157 GLU B CA 1
ATOM 2589 C C . GLU B 1 161 ? 21.417 28.818 69.409 1.00 64.11 157 GLU B C 1
ATOM 2590 O O . GLU B 1 161 ? 21.579 28.238 68.332 1.00 64.03 157 GLU B O 1
ATOM 2596 N N . TYR B 1 162 ? 21.529 30.140 69.557 1.00 63.05 158 TYR B N 1
ATOM 2597 C CA . TYR B 1 162 ? 21.904 31.063 68.474 1.00 62.13 158 TYR B CA 1
ATOM 2598 C C . TYR B 1 162 ? 21.146 30.767 67.177 1.00 61.27 158 TYR B C 1
ATOM 2599 O O . TYR B 1 162 ? 21.738 30.528 66.111 1.00 60.96 158 TYR B O 1
ATOM 2608 N N . LEU B 1 163 ? 19.820 30.784 67.300 1.00 60.00 159 LEU B N 1
ATOM 2609 C CA . LEU B 1 163 ? 18.909 30.398 66.231 1.00 58.59 159 LEU B CA 1
ATOM 2610 C C . LEU B 1 163 ? 18.984 31.353 65.050 1.00 57.14 159 LEU B C 1
ATOM 2611 O O . LEU B 1 163 ? 18.836 32.558 65.207 1.00 56.99 159 LEU B O 1
ATOM 2616 N N . PHE B 1 164 ? 19.242 30.795 63.874 1.00 55.88 160 PHE B N 1
ATOM 2617 C CA . PHE B 1 164 ? 19.408 31.576 62.641 1.00 54.71 160 PHE B CA 1
ATOM 2618 C C . PHE B 1 164 ? 18.134 31.579 61.802 1.00 54.21 160 PHE B C 1
ATOM 2619 O O . PHE B 1 164 ? 17.474 30.550 61.651 1.00 53.89 160 PHE B O 1
ATOM 2627 N N . ARG B 1 165 ? 17.807 32.752 61.269 1.00 53.92 161 ARG B N 1
ATOM 2628 C CA . ARG B 1 165 ? 16.755 32.902 60.271 1.00 53.92 161 ARG B CA 1
ATOM 2629 C C . ARG B 1 165 ? 17.270 33.714 59.084 1.00 53.22 161 ARG B C 1
ATOM 2630 O O . ARG B 1 165 ? 17.928 34.746 59.254 1.00 52.67 161 ARG B O 1
ATOM 2638 N N . GLY B 1 166 ? 16.965 33.227 57.884 1.00 52.94 162 GLY B N 1
ATOM 2639 C CA . GLY B 1 166 ? 17.426 33.839 56.640 1.00 52.38 162 GLY B CA 1
ATOM 2640 C C . GLY B 1 166 ? 17.690 32.782 55.585 1.00 52.34 162 GLY B C 1
ATOM 2641 O O . GLY B 1 166 ? 17.030 31.737 55.565 1.00 52.41 162 GLY B O 1
ATOM 2642 N N . ASN B 1 167 ? 18.660 33.048 54.712 1.00 52.10 163 ASN B N 1
ATOM 2643 C CA . ASN B 1 167 ? 19.030 32.121 53.642 1.00 52.08 163 ASN B CA 1
ATOM 2644 C C . ASN B 1 167 ? 20.520 31.817 53.632 1.00 51.83 163 ASN B C 1
ATOM 2645 O O . ASN B 1 167 ? 21.331 32.709 53.855 1.00 51.39 163 ASN B O 1
ATOM 2650 N N . ILE B 1 168 ? 20.859 30.552 53.369 1.00 51.69 164 ILE B N 1
ATOM 2651 C CA . ILE B 1 168 ? 22.233 30.126 53.103 1.00 51.47 164 ILE B CA 1
ATOM 2652 C C . ILE B 1 168 ? 22.378 29.780 51.621 1.00 51.33 164 ILE B C 1
ATOM 2653 O O . ILE B 1 168 ? 21.952 28.709 51.187 1.00 51.21 164 ILE B O 1
ATOM 2658 N N . ASP B 1 169 ? 22.970 30.691 50.851 1.00 51.47 165 ASP B N 1
ATOM 2659 C CA . ASP B 1 169 ? 23.207 30.477 49.422 1.00 51.67 165 ASP B CA 1
ATOM 2660 C C . ASP B 1 169 ? 24.121 29.261 49.224 1.00 51.77 165 ASP B C 1
ATOM 2661 O O . ASP B 1 169 ? 23.793 28.336 48.466 1.00 51.77 165 ASP B O 1
ATOM 2666 N N . PHE B 1 170 ? 25.252 29.260 49.930 1.00 51.65 166 PHE B N 1
ATOM 2667 C CA . PHE B 1 170 ? 26.133 28.086 49.997 1.00 51.48 166 PHE B CA 1
ATOM 2668 C C . PHE B 1 170 ? 26.943 28.043 51.288 1.00 51.49 166 PHE B C 1
ATOM 2669 O O . PHE B 1 170 ? 27.089 29.046 51.989 1.00 51.10 166 PHE B O 1
ATOM 2677 N N . MET B 1 171 ? 27.458 26.862 51.592 1.00 51.62 167 MET B N 1
ATOM 2678 C CA . MET B 1 171 ? 28.464 26.698 52.618 1.00 51.80 167 MET B CA 1
ATOM 2679 C C . MET B 1 171 ? 29.436 25.594 52.219 1.00 52.35 167 MET B C 1
ATOM 2680 O O . MET B 1 171 ? 29.059 24.421 52.093 1.00 52.17 167 MET B O 1
ATOM 2685 N N . ASN B 1 172 ? 30.692 25.987 52.026 1.00 52.94 168 ASN B N 1
ATOM 2686 C CA . ASN B 1 172 ? 31.755 25.049 51.700 1.00 53.51 168 ASN B CA 1
ATOM 2687 C C . ASN B 1 172 ? 32.714 24.869 52.870 1.00 53.83 168 ASN B C 1
ATOM 2688 O O . ASN B 1 172 ? 33.203 25.843 53.434 1.00 53.92 168 ASN B O 1
ATOM 2693 N N . ILE B 1 173 ? 32.962 23.617 53.240 1.00 54.70 169 ILE B N 1
ATOM 2694 C CA . ILE B 1 173 ? 33.905 23.288 54.311 1.00 55.20 169 ILE B CA 1
ATOM 2695 C C . ILE B 1 173 ? 35.129 22.565 53.733 1.00 56.03 169 ILE B C 1
ATOM 2696 O O . ILE B 1 173 ? 34.992 21.631 52.941 1.00 56.12 169 ILE B O 1
ATOM 2701 N N . TYR B 1 174 ? 36.316 23.025 54.128 1.00 56.87 170 TYR B N 1
ATOM 2702 C CA . TYR B 1 174 ? 37.592 22.466 53.667 1.00 57.66 170 TYR B CA 1
ATOM 2703 C C . TYR B 1 174 ? 38.415 21.960 54.848 1.00 58.48 170 TYR B C 1
ATOM 2704 O O . TYR B 1 174 ? 38.333 22.506 55.950 1.00 58.35 170 TYR B O 1
ATOM 2713 N N . ASP B 1 175 ? 39.219 20.926 54.618 1.00 59.69 171 ASP B N 1
ATOM 2714 C CA . ASP B 1 175 ? 40.128 20.437 55.662 1.00 61.11 171 ASP B CA 1
ATOM 2715 C C . ASP B 1 175 ? 41.490 21.157 55.634 1.00 62.05 171 ASP B C 1
ATOM 2716 O O . ASP B 1 175 ? 42.368 20.879 56.451 1.00 62.17 171 ASP B O 1
ATOM 2721 N N . LYS B 1 176 ? 41.615 22.112 54.710 1.00 63.35 172 LYS B N 1
ATOM 2722 C CA . LYS B 1 176 ? 42.863 22.830 54.407 1.00 64.73 172 LYS B CA 1
ATOM 2723 C C . LYS B 1 176 ? 42.892 24.286 54.892 1.00 65.53 172 LYS B C 1
ATOM 2724 O O . LYS B 1 176 ? 41.843 24.934 54.975 1.00 65.68 172 LYS B O 1
ATOM 2730 N N . PRO B 1 177 ? 44.098 24.801 55.214 1.00 66.33 173 PRO B N 1
ATOM 2731 C CA . PRO B 1 177 ? 44.347 26.231 55.422 1.00 66.79 173 PRO B CA 1
ATOM 2732 C C . PRO B 1 177 ? 43.710 27.125 54.357 1.00 67.37 173 PRO B C 1
ATOM 2733 O O . PRO B 1 177 ? 42.872 27.931 54.719 1.00 67.73 173 PRO B O 1
ATOM 2737 N N . VAL B 1 178 ? 44.083 26.979 53.076 1.00 67.88 174 VAL B N 1
ATOM 2738 C CA . VAL B 1 178 ? 43.571 27.832 51.955 1.00 68.40 174 VAL B CA 1
ATOM 2739 C C . VAL B 1 178 ? 42.908 29.137 52.417 1.00 68.46 174 VAL B C 1
ATOM 2740 O O . VAL B 1 178 ? 41.875 29.058 53.081 1.00 69.10 174 VAL B O 1
ATOM 2744 N N . SER B 1 179 ? 43.393 30.341 52.086 1.00 68.29 175 SER B N 1
ATOM 2745 C CA . SER B 1 179 ? 44.461 30.763 51.164 1.00 67.89 175 SER B CA 1
ATOM 2746 C C . SER B 1 179 ? 43.986 32.174 50.838 1.00 67.65 175 SER B C 1
ATOM 2747 O O . SER B 1 179 ? 43.008 32.342 50.105 1.00 67.56 175 SER B O 1
ATOM 2750 N N . ASP B 1 180 ? 44.651 33.180 51.407 1.00 67.33 176 ASP B N 1
ATOM 2751 C CA . ASP B 1 180 ? 44.135 34.561 51.433 1.00 66.92 176 ASP B CA 1
ATOM 2752 C C . ASP B 1 180 ? 43.620 35.075 50.091 1.00 66.68 176 ASP B C 1
ATOM 2753 O O . ASP B 1 180 ? 42.512 35.612 50.019 1.00 66.84 176 ASP B O 1
ATOM 2758 N N . ASN B 1 181 ? 44.421 34.892 49.041 1.00 66.20 177 ASN B N 1
ATOM 2759 C CA . ASN B 1 181 ? 44.096 35.360 47.687 1.00 65.73 177 ASN B CA 1
ATOM 2760 C C . ASN B 1 181 ? 42.751 34.830 47.200 1.00 65.16 177 ASN B C 1
ATOM 2761 O O . ASN B 1 181 ? 41.945 35.589 46.652 1.00 65.46 177 ASN B O 1
ATOM 2766 N N . TYR B 1 182 ? 42.515 33.532 47.396 1.00 64.34 178 TYR B N 1
ATOM 2767 C CA . TYR B 1 182 ? 41.231 32.939 47.045 1.00 63.45 178 TYR B CA 1
ATOM 2768 C C . TYR B 1 182 ? 40.100 33.507 47.905 1.00 62.61 178 TYR B C 1
ATOM 2769 O O . TYR B 1 182 ? 39.075 33.942 47.373 1.00 62.50 178 TYR B O 1
ATOM 2778 N N . LEU B 1 183 ? 40.298 33.506 49.222 1.00 61.54 179 LEU B N 1
ATOM 2779 C CA . LEU B 1 183 ? 39.250 33.892 50.160 1.00 60.67 179 LEU B CA 1
ATOM 2780 C C . LEU B 1 183 ? 38.803 35.330 49.966 1.00 60.66 179 LEU B C 1
ATOM 2781 O O . LEU B 1 183 ? 37.609 35.625 50.072 1.00 60.62 179 LEU B O 1
ATOM 2786 N N . LEU B 1 184 ? 39.754 36.215 49.669 1.00 60.29 180 LEU B N 1
ATOM 2787 C CA . LEU B 1 184 ? 39.444 37.619 49.398 1.00 60.38 180 LEU B CA 1
ATOM 2788 C C . LEU B 1 184 ? 38.646 37.773 48.098 1.00 60.18 180 LEU B C 1
ATOM 2789 O O . LEU B 1 184 ? 37.772 38.629 47.993 1.00 59.75 180 LEU B O 1
ATOM 2794 N N . ARG B 1 185 ? 38.962 36.926 47.121 1.00 60.25 181 ARG B N 1
ATOM 2795 C CA . ARG B 1 185 ? 38.277 36.917 45.835 1.00 60.57 181 ARG B CA 1
ATOM 2796 C C . ARG B 1 185 ? 36.857 36.371 45.941 1.00 60.02 181 ARG B C 1
ATOM 2797 O O . ARG B 1 185 ? 35.910 37.018 45.482 1.00 60.01 181 ARG B O 1
ATOM 2805 N N . LYS B 1 186 ? 36.716 35.187 46.546 1.00 59.41 182 LYS B N 1
ATOM 2806 C CA . LYS B 1 186 ? 35.407 34.542 46.704 1.00 58.77 182 LYS B CA 1
ATOM 2807 C C . LYS B 1 186 ? 34.427 35.371 47.549 1.00 58.22 182 LYS B C 1
ATOM 2808 O O . LYS B 1 186 ? 33.255 35.514 47.181 1.00 57.72 182 LYS B O 1
ATOM 2814 N N . THR B 1 187 ? 34.907 35.915 48.670 1.00 57.61 183 THR B N 1
ATOM 2815 C CA . THR B 1 187 ? 34.074 36.790 49.502 1.00 57.00 183 THR B CA 1
ATOM 2816 C C . THR B 1 187 ? 33.817 38.115 48.796 1.00 56.67 183 THR B C 1
ATOM 2817 O O . THR B 1 187 ? 32.737 38.695 48.927 1.00 56.63 183 THR B O 1
ATOM 2821 N N . GLY B 1 188 ? 34.804 38.561 48.023 1.00 56.37 184 GLY B N 1
ATOM 2822 C CA . GLY B 1 188 ? 34.748 39.839 47.303 1.00 55.88 184 GLY B CA 1
ATOM 2823 C C . GLY B 1 188 ? 33.698 39.922 46.217 1.00 55.55 184 GLY B C 1
ATOM 2824 O O . GLY B 1 188 ? 33.456 40.993 45.662 1.00 55.35 184 GLY B O 1
ATOM 2825 N N . GLU B 1 189 ? 33.067 38.790 45.930 1.00 55.16 185 GLU B N 1
ATOM 2826 C CA . GLU B 1 189 ? 32.009 38.708 44.935 1.00 55.15 185 GLU B CA 1
ATOM 2827 C C . GLU B 1 189 ? 30.737 39.413 45.414 1.00 55.25 185 GLU B C 1
ATOM 2828 O O . GLU B 1 189 ? 29.851 39.720 44.615 1.00 55.68 185 GLU B O 1
ATOM 2834 N N . THR B 1 190 ? 30.656 39.678 46.717 1.00 55.08 186 THR B N 1
ATOM 2835 C CA . THR B 1 190 ? 29.539 40.437 47.289 1.00 54.74 186 THR B CA 1
ATOM 2836 C C . THR B 1 190 ? 30.027 41.723 47.986 1.00 54.99 186 THR B C 1
ATOM 2837 O O . THR B 1 190 ? 29.440 42.168 48.975 1.00 54.99 186 THR B O 1
ATOM 2841 N N . LYS B 1 191 ? 31.090 42.319 47.442 1.00 55.16 187 LYS B N 1
ATOM 2842 C CA . LYS B 1 191 ? 31.765 43.476 48.038 1.00 55.37 187 LYS B CA 1
ATOM 2843 C C . LYS B 1 191 ? 30.834 44.659 48.289 1.00 55.57 187 LYS B C 1
ATOM 2844 O O . LYS B 1 191 ? 29.964 44.962 47.472 1.00 55.90 187 LYS B O 1
#

InterPro domains:
  IPR000421 Coagulation factor 5/8, C-terminal domain [PF00754] (55-176)
  IPR000421 Coagulation factor 5/8, C-terminal domain [PS50022] (36-181)
  IPR003961 Fibronectin type III [PF00041] (1088-1164)
  IPR003961 Fibronectin type III [PS50853] (1088-1173)
  IPR003961 Fibronectin type III [SM00060] (1086-1161)
  IPR003961 Fibronectin type III [cd00063] (1087-1171)
  IPR004124 Glycoside hydrolase, family 33, N-terminal [PF02973] (202-367)
  IPR008965 CBM2/CBM3, carbohydrate-binding domain superfamily [SSF49384] (945-1078)
  IPR008979 Galactose-binding-like domain superfamily [SSF49785] (52-180)
  IPR011040 Sialidase [PF13088] (567-728)
  IPR013320 Concanavalin A-like lectin/glucanase domain superfamily [SSF49899] (190-366)
  IPR013783 Immunoglobulin-like fold [G3DSA:2.60.40.10] (1092-1173)
  IPR023364 Trans-sialidase, domain 3 [G3DSA:2.40.220.10] (499-565)
  IPR026856 Sialidase family [PTHR10628] (397-815)
  IPR036116 Fibronectin type III superfamily [SSF49265] (1088-1160)
  IPR036278 Sialidase superfamily [SSF50939] (384-822)

B-factor: mean 58.19, std 8.16, range [36.42, 118.92]

Solvent-accessible surface area: 16229 Å² total; per-residue (Å²): 99,89,43,54,7,111,33,36,141,36,153,4,76,107,80,104,60,85,36,95,6,44,68,36,14,118,95,0,43,79,21,83,37,1,0,3,2,0,31,1,32,30,97,39,109,66,80,0,0,0,0,0,2,1,17,4,124,70,16,31,2,1,0,0,0,7,0,16,41,33,82,0,0,1,23,1,43,48,41,92,69,115,52,72,37,83,37,101,37,28,14,118,18,131,36,55,248,31,82,1,0,0,0,1,16,0,51,123,42,104,2,3,53,1,1,7,17,25,64,79,43,64,73,18,84,43,92,119,14,86,3,2,81,18,13,100,24,75,8,0,17,0,4,14,0,33,12,48,150,79,111,96,37,20,78,4,114,0,55,1,67,26,0,25,4,16,56,130,19,34,64,38,92,57,0,66,143,58,0,25,104,23,104,114,42,49,7,108,29,29,148,37,141,0,73,105,84,132,45,14,50,92,6,45,62,34,14,107,92,0,46,82,20,76,36,1,1,4,1,0,35,0,32,32,93,31,113,59,78,0,0,0,0,0,1,0,10,12,117,63,8,37,1,0,0,1,0,6,0,13,42,39,71,0,0,1,23,0,54,64,65,84,71,109,52,71,42,99,36,90,48,21,11,122,15,134,32,56,245,40,60,1,0,0,0,2,17,1,46,118,44,101,3,2,54,0,0,10,20,28,56,77,47,63,80,17,103,44,93,116,17,100,7,2,86,20,8,74,25,64,13,0,20,0,0,14,0,32,22,15,151,71,104,98,46,21,78,0,113,2,55,0,59,27,0,18,4,20,48,117,29,38,50,45,106,64,0,68,138,46,0,26,110,19,103

Foldseek 3Di:
DDFLDKDFWAAPADVVSWDWPLVVCVSPQQFFWWKKKWKWFFDAAAWKFQKKFADPPAAFAIWGFTDGNFKTWIWHFDDPPPPTDIDIDMFGHHADNGMKMKMWGGDAQAGIWIDILLDTGDDDGDRHYGDNNVGDGRTIIRQFHDHNPPHGTRGTHGGIGMMGIHSHRDDPVVRSVVRNVRD/DFPDKDFPFAAADVVRFDWCLVCCVVFQQQFWWKKKWKWAFDAQAWKFQKKWADAVDPQAIWGFTHGQFKGWIWGFADDPDVTDIDIDMFGDHADNGMKMKMWGTDAQFGIWIDIQLRTGDDDGDRHDGDNNSGDTRTMTRQFHDYYDDDDGRGTHTGIRMMTITSDRDDSVVRSVVRNVRD